Protein AF-A0A8X6RG76-F1 (afdb_monomer)

Radius of gyration: 29.4 Å; Cα contacts (8 Å, |Δi|>4): 97; chains: 1; bounding box: 70×44×87 Å

Organism: Trichonephila clavipes (NCBI:txid2585209)

InterPro domains:
  IPR038269 SCAN domain superfamily [G3DSA:1.10.4020.10] (113-184)

pLDDT: mean 80.1, std 15.93, range [34.5, 96.44]

Structure (mmCIF, N/CA/C/O backbone):
data_AF-A0A8X6RG76-F1
#
_entry.id   AF-A0A8X6RG76-F1
#
loop_
_atom_site.group_PDB
_atom_site.id
_atom_site.type_symbol
_atom_site.label_atom_id
_atom_site.label_alt_id
_atom_site.label_comp_id
_atom_site.label_asym_id
_atom_site.label_entity_id
_atom_site.label_seq_id
_atom_site.pdbx_PDB_ins_code
_atom_site.Cartn_x
_atom_site.Cartn_y
_atom_site.Cartn_z
_atom_site.occupancy
_atom_site.B_iso_or_equiv
_atom_site.auth_seq_id
_atom_site.auth_comp_id
_atom_site.auth_asym_id
_atom_site.auth_atom_id
_atom_site.pdbx_PDB_model_num
ATOM 1 N N . MET A 1 1 ? 45.671 -23.097 -65.037 1.00 58.59 1 MET A N 1
ATOM 2 C CA . MET A 1 1 ? 45.963 -21.946 -64.155 1.00 58.59 1 MET A CA 1
ATOM 3 C C . MET A 1 1 ? 44.661 -21.261 -63.732 1.00 58.59 1 MET A C 1
ATOM 5 O O . MET A 1 1 ? 44.400 -21.214 -62.540 1.00 58.59 1 MET A O 1
ATOM 9 N N . GLU A 1 2 ? 43.772 -20.910 -64.671 1.00 67.00 2 GLU A N 1
ATOM 10 C CA . GLU A 1 2 ? 42.450 -20.296 -64.397 1.00 67.00 2 GLU A CA 1
ATOM 11 C C . GLU A 1 2 ? 41.527 -21.084 -63.447 1.00 67.00 2 GLU A C 1
ATOM 13 O O . GLU A 1 2 ? 40.847 -20.494 -62.613 1.00 67.00 2 GLU A O 1
ATOM 18 N N . LEU A 1 3 ? 41.511 -22.421 -63.515 1.00 66.69 3 LEU A N 1
ATOM 19 C CA . LEU A 1 3 ? 40.642 -23.237 -62.651 1.00 66.69 3 LEU A CA 1
ATOM 20 C C . LEU A 1 3 ? 41.032 -23.153 -61.162 1.00 66.69 3 LEU A C 1
ATOM 22 O O . LEU A 1 3 ? 40.172 -23.214 -60.285 1.00 66.69 3 LEU A O 1
ATOM 26 N N . ALA A 1 4 ? 42.328 -22.994 -60.880 1.00 73.31 4 ALA A N 1
ATOM 27 C CA . ALA A 1 4 ? 42.831 -22.840 -59.518 1.00 73.31 4 ALA A CA 1
ATOM 28 C C . ALA A 1 4 ? 42.517 -21.443 -58.964 1.00 73.31 4 ALA A C 1
ATOM 30 O O . ALA A 1 4 ? 42.186 -21.305 -57.790 1.00 73.31 4 ALA A O 1
ATOM 31 N N . GLU A 1 5 ? 42.561 -20.416 -59.814 1.00 76.25 5 GLU A N 1
ATOM 32 C CA . GLU A 1 5 ? 42.166 -19.058 -59.437 1.00 76.25 5 GLU A CA 1
ATOM 33 C C . GLU A 1 5 ? 40.663 -18.939 -59.198 1.00 76.25 5 GLU A C 1
ATOM 35 O O . GLU A 1 5 ? 40.252 -18.230 -58.283 1.00 76.25 5 GLU A O 1
ATOM 40 N N . ARG A 1 6 ? 39.848 -19.667 -59.971 1.00 75.00 6 ARG A N 1
ATOM 41 C CA . ARG A 1 6 ? 38.398 -19.729 -59.773 1.00 75.00 6 ARG A CA 1
ATOM 42 C C . ARG A 1 6 ? 38.042 -20.382 -58.439 1.00 75.00 6 ARG A C 1
ATOM 44 O O . ARG A 1 6 ? 37.323 -19.774 -57.660 1.00 75.00 6 ARG A O 1
ATOM 51 N N . LYS A 1 7 ? 38.656 -21.529 -58.115 1.00 79.44 7 LYS A N 1
ATOM 52 C CA . LYS A 1 7 ? 38.482 -22.185 -56.806 1.00 79.44 7 LYS A CA 1
ATOM 53 C C . LYS A 1 7 ? 38.870 -21.291 -55.628 1.00 79.44 7 LYS A C 1
ATOM 55 O O . LYS A 1 7 ? 38.118 -21.217 -54.667 1.00 79.44 7 LYS A O 1
ATOM 60 N N . ARG A 1 8 ? 39.993 -20.568 -55.720 1.00 80.44 8 ARG A N 1
ATOM 61 C CA . ARG A 1 8 ? 40.405 -19.620 -54.667 1.00 80.44 8 ARG A CA 1
ATOM 62 C C . ARG A 1 8 ? 39.421 -18.463 -54.499 1.00 80.44 8 ARG A C 1
ATOM 64 O O . ARG A 1 8 ? 39.251 -17.964 -53.392 1.00 80.44 8 ARG A O 1
ATOM 71 N N . ARG A 1 9 ? 38.799 -18.017 -55.594 1.00 76.88 9 ARG A N 1
ATOM 72 C CA . ARG A 1 9 ? 37.792 -16.950 -55.574 1.00 76.88 9 ARG A CA 1
ATOM 73 C C . ARG A 1 9 ? 36.504 -17.432 -54.908 1.00 76.88 9 ARG A C 1
ATOM 75 O O . ARG A 1 9 ? 35.996 -16.741 -54.034 1.00 76.88 9 ARG A O 1
ATOM 82 N N . ASP A 1 10 ? 36.062 -18.639 -55.250 1.00 82.94 10 ASP A N 1
ATOM 83 C CA . ASP A 1 10 ? 34.872 -19.267 -54.668 1.00 82.94 10 ASP A CA 1
ATOM 84 C C . ASP A 1 10 ? 35.067 -19.579 -53.167 1.00 82.94 10 ASP A C 1
ATOM 86 O O . ASP A 1 10 ? 34.164 -19.354 -52.364 1.00 82.94 10 ASP A O 1
ATOM 90 N N . GLU A 1 11 ? 36.261 -20.027 -52.758 1.00 81.88 11 GLU A N 1
ATOM 91 C CA . GLU A 1 11 ? 36.617 -20.248 -51.345 1.00 81.88 11 GLU A CA 1
ATOM 92 C C . GLU A 1 11 ? 36.627 -18.945 -50.534 1.00 81.88 11 GLU A C 1
ATOM 94 O O . GLU A 1 11 ? 36.115 -18.902 -49.414 1.00 81.88 11 GLU A O 1
ATOM 99 N N . MET A 1 12 ? 37.162 -17.867 -51.109 1.00 80.06 12 MET A N 1
ATOM 100 C CA . MET A 1 12 ? 37.199 -16.551 -50.470 1.00 80.06 12 MET A CA 1
ATOM 101 C C . MET A 1 12 ? 35.797 -15.946 -50.319 1.00 80.06 12 MET A C 1
ATOM 103 O O . MET A 1 12 ? 35.487 -15.385 -49.266 1.00 80.06 12 MET A O 1
ATOM 107 N N . ASP A 1 13 ? 34.929 -16.107 -51.322 1.00 80.56 13 ASP A N 1
ATOM 108 C CA . ASP A 1 13 ? 33.525 -15.682 -51.246 1.00 80.56 13 ASP A CA 1
ATOM 109 C C . ASP A 1 13 ? 32.738 -16.495 -50.209 1.00 80.56 13 ASP A C 1
ATOM 111 O O . ASP A 1 13 ? 31.936 -15.933 -49.456 1.00 80.56 13 ASP A O 1
ATOM 115 N N . PHE A 1 14 ? 33.003 -17.801 -50.106 1.00 80.38 14 PHE A N 1
ATOM 116 C CA . PHE A 1 14 ? 32.390 -18.658 -49.094 1.00 80.38 14 PHE A CA 1
ATOM 117 C C . PHE A 1 14 ? 32.813 -18.260 -47.672 1.00 80.38 14 PHE A C 1
ATOM 119 O O . PHE A 1 14 ? 31.963 -18.139 -46.787 1.00 80.38 14 PHE A O 1
ATOM 126 N N . GLU A 1 15 ? 34.099 -17.973 -47.441 1.00 82.88 15 GLU A N 1
ATOM 127 C CA . GLU A 1 15 ? 34.570 -17.446 -46.152 1.00 82.88 15 GLU A CA 1
ATOM 128 C C . GLU A 1 15 ? 33.948 -16.086 -45.808 1.00 82.88 15 GLU A C 1
ATOM 130 O O . GLU A 1 15 ? 33.569 -15.853 -44.657 1.00 82.88 15 GLU A O 1
ATOM 135 N N . LEU A 1 16 ? 33.822 -15.186 -46.788 1.00 75.19 16 LEU A N 1
ATOM 136 C CA . LEU A 1 16 ? 33.191 -13.876 -46.613 1.00 75.19 16 LEU A CA 1
ATOM 137 C C . LEU A 1 16 ? 31.717 -14.005 -46.220 1.00 75.19 16 LEU A C 1
ATOM 139 O O . LEU A 1 16 ? 31.258 -13.300 -45.317 1.00 75.19 16 LEU A O 1
ATOM 143 N N . GLN A 1 17 ? 30.977 -14.917 -46.854 1.00 75.69 17 GLN A N 1
ATOM 144 C CA . GLN A 1 17 ? 29.587 -15.195 -46.493 1.00 75.69 17 GLN A CA 1
ATOM 145 C C . GLN A 1 17 ? 29.474 -15.828 -45.107 1.00 75.69 17 GLN A C 1
ATOM 147 O O . GLN A 1 17 ? 28.649 -15.374 -44.315 1.00 75.69 17 GLN A O 1
ATOM 152 N N . LYS A 1 18 ? 30.339 -16.793 -44.775 1.00 78.00 18 LYS A N 1
ATOM 153 C CA . LYS A 1 18 ? 30.383 -17.415 -43.447 1.00 78.00 18 LYS A CA 1
ATOM 154 C C . LYS A 1 18 ? 30.633 -16.378 -42.349 1.00 78.00 18 LYS A C 1
ATOM 156 O O . LYS A 1 18 ? 29.840 -16.289 -41.418 1.00 78.00 18 LYS A O 1
ATOM 161 N N . LYS A 1 19 ? 31.640 -15.509 -42.510 1.00 76.75 19 LYS A N 1
ATOM 162 C CA . LYS A 1 19 ? 31.908 -14.407 -41.565 1.00 76.75 19 LYS A CA 1
ATOM 163 C C . LYS A 1 19 ? 30.731 -13.440 -41.448 1.00 76.75 19 LYS A C 1
ATOM 165 O O . LYS A 1 19 ? 30.453 -12.944 -40.363 1.00 76.75 19 LYS A O 1
ATOM 170 N N . ARG A 1 20 ? 30.023 -13.156 -42.548 1.00 75.38 20 ARG A N 1
ATOM 171 C CA . ARG A 1 20 ? 28.862 -12.250 -42.546 1.00 75.38 20 ARG A CA 1
ATOM 172 C C . ARG A 1 20 ? 27.643 -12.854 -41.851 1.00 75.38 20 ARG A C 1
ATOM 174 O O . ARG A 1 20 ? 26.874 -12.100 -41.262 1.00 75.38 20 ARG A O 1
ATOM 181 N N . ILE A 1 21 ? 27.470 -14.174 -41.929 1.00 69.56 21 ILE A N 1
ATOM 182 C CA . ILE A 1 21 ? 26.443 -14.914 -41.190 1.00 69.56 21 ILE A CA 1
ATOM 183 C C . ILE A 1 21 ? 26.820 -14.974 -39.707 1.00 69.56 21 ILE A C 1
ATOM 185 O O . ILE A 1 21 ? 26.002 -14.573 -38.896 1.00 69.56 21 ILE A O 1
ATOM 189 N N . GLU A 1 22 ? 28.066 -15.295 -39.349 1.00 71.94 22 GLU A N 1
ATOM 190 C CA . GLU A 1 22 ? 28.547 -15.270 -37.954 1.00 71.94 22 GLU A CA 1
ATOM 191 C C . GLU A 1 22 ? 28.411 -13.872 -37.308 1.00 71.94 22 GLU A C 1
ATOM 193 O O . GLU A 1 22 ? 27.991 -13.751 -36.159 1.00 71.94 22 GLU A O 1
ATOM 198 N N . LEU A 1 23 ? 28.687 -12.795 -38.057 1.00 61.66 23 LEU A N 1
ATOM 199 C CA . LEU A 1 23 ? 28.465 -11.404 -37.622 1.00 61.66 23 LEU A CA 1
ATOM 200 C C . LEU A 1 23 ? 26.979 -11.041 -37.460 1.00 61.66 23 LEU A C 1
ATOM 202 O O . LEU A 1 23 ? 26.662 -10.131 -36.696 1.00 61.66 23 LEU A O 1
ATOM 206 N N . LYS A 1 24 ? 26.075 -11.706 -38.190 1.00 62.38 24 LYS A N 1
ATOM 207 C CA . LYS A 1 24 ? 24.622 -11.510 -38.070 1.00 62.38 24 LYS A CA 1
ATOM 208 C C . LYS A 1 24 ? 24.023 -12.365 -36.951 1.00 62.38 24 LYS A C 1
ATOM 210 O O . LYS A 1 24 ? 23.236 -11.845 -36.171 1.00 62.38 24 LYS A O 1
ATOM 215 N N . GLU A 1 25 ? 24.439 -13.622 -36.824 1.00 55.25 25 GLU A N 1
ATOM 216 C CA . GLU A 1 25 ? 24.022 -14.546 -35.760 1.00 55.25 25 GLU A CA 1
ATOM 217 C C . GLU A 1 25 ? 24.579 -14.132 -34.390 1.00 55.25 25 GLU A C 1
ATOM 219 O O . GLU A 1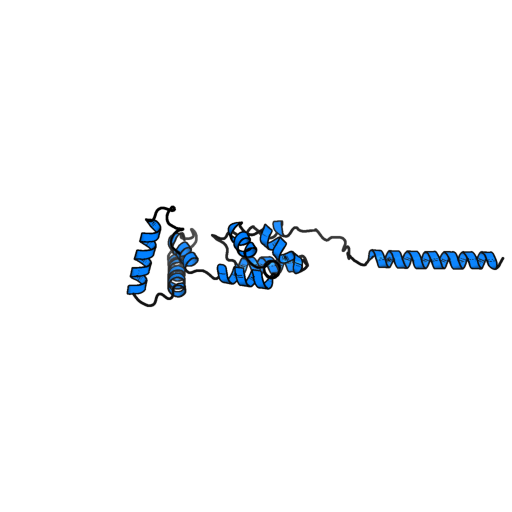 25 ? 23.924 -14.327 -33.370 1.00 55.25 25 GLU A O 1
ATOM 224 N N . GLY A 1 26 ? 25.731 -13.455 -34.349 1.00 49.34 26 GLY A N 1
ATOM 225 C CA . GLY A 1 26 ? 26.254 -12.819 -33.139 1.00 49.34 26 GLY A CA 1
ATOM 226 C C . GLY A 1 26 ? 25.497 -11.563 -32.688 1.00 49.34 26 GLY A C 1
ATOM 227 O O . GLY A 1 26 ? 25.880 -10.977 -31.678 1.00 49.34 26 GLY A O 1
ATOM 228 N N . ASN A 1 27 ? 24.459 -11.124 -33.415 1.00 47.72 27 ASN A N 1
ATOM 229 C CA . ASN A 1 27 ? 23.792 -9.842 -33.175 1.00 47.72 27 ASN A CA 1
ATOM 230 C C . ASN A 1 27 ? 22.257 -9.925 -33.087 1.00 47.72 27 ASN A C 1
ATOM 232 O O . ASN A 1 27 ? 21.593 -8.891 -33.145 1.00 47.72 27 ASN A O 1
ATOM 236 N N . GLU A 1 28 ? 21.684 -11.122 -32.911 1.00 47.41 28 GLU A N 1
ATOM 237 C CA . GLU A 1 28 ? 20.245 -11.251 -32.641 1.00 47.41 28 GLU A CA 1
ATOM 238 C C . GLU A 1 28 ? 19.864 -11.181 -31.161 1.00 47.41 28 GLU A C 1
ATOM 240 O O . GLU A 1 28 ? 18.692 -10.968 -30.895 1.00 47.41 28 GLU A O 1
ATOM 245 N N . ASN A 1 29 ? 20.792 -11.231 -30.197 1.00 47.97 29 ASN A N 1
ATOM 246 C CA . ASN A 1 29 ? 20.536 -10.802 -28.814 1.00 47.97 29 ASN A CA 1
ATOM 247 C C . ASN A 1 29 ? 21.857 -10.543 -28.068 1.00 47.97 29 ASN A C 1
ATOM 249 O O . ASN A 1 29 ? 22.589 -11.480 -27.783 1.00 47.97 29 ASN A O 1
ATOM 253 N N . GLU A 1 30 ? 22.091 -9.276 -27.715 1.00 41.59 30 GLU A N 1
ATOM 254 C CA . GLU A 1 30 ? 23.090 -8.717 -26.780 1.00 41.59 30 GLU A CA 1
ATOM 255 C C . GLU A 1 30 ? 24.042 -7.720 -27.451 1.00 41.59 30 GLU A C 1
ATOM 257 O O . GLU A 1 30 ? 25.188 -8.012 -27.788 1.00 41.59 30 GLU A O 1
ATOM 262 N N . VAL A 1 31 ? 23.599 -6.459 -27.496 1.00 40.16 31 VAL A N 1
ATOM 263 C CA . VAL A 1 31 ? 24.521 -5.323 -27.429 1.00 40.16 31 VAL A CA 1
ATOM 264 C C . VAL A 1 31 ? 25.271 -5.438 -26.096 1.00 40.16 31 VAL A C 1
ATOM 266 O O . VAL A 1 31 ? 24.823 -4.927 -25.070 1.00 40.16 31 VAL A O 1
ATOM 269 N N . LYS A 1 32 ? 26.408 -6.141 -26.074 1.00 41.16 32 LYS A N 1
ATOM 270 C CA . LYS A 1 32 ? 27.339 -6.103 -24.942 1.00 41.16 32 LYS A CA 1
ATOM 271 C C . LYS A 1 32 ? 28.026 -4.748 -24.947 1.00 41.16 32 LYS A C 1
ATOM 273 O O . LYS A 1 32 ? 29.118 -4.592 -25.483 1.00 41.16 32 LYS A O 1
ATOM 278 N N . VAL A 1 33 ? 27.368 -3.765 -24.338 1.00 40.31 33 VAL A N 1
ATOM 279 C CA . VAL A 1 33 ? 28.031 -2.540 -23.891 1.00 40.31 33 VAL A CA 1
ATOM 280 C C . VAL A 1 33 ? 29.074 -2.963 -22.848 1.00 40.31 33 VAL A C 1
ATOM 282 O O . VAL A 1 33 ? 28.691 -3.497 -21.799 1.00 40.31 33 VAL A O 1
ATOM 285 N N . PRO A 1 34 ? 30.383 -2.778 -23.097 1.00 36.00 34 PRO A N 1
ATOM 286 C CA . PRO A 1 34 ? 31.407 -3.083 -22.107 1.00 36.00 34 PRO A CA 1
ATOM 287 C C . PRO A 1 34 ? 31.205 -2.142 -20.915 1.00 36.00 34 PRO A C 1
ATOM 289 O O . PRO A 1 34 ? 31.359 -0.932 -21.051 1.00 36.00 34 PRO A O 1
ATOM 292 N N . GLY A 1 35 ? 30.799 -2.690 -19.765 1.00 44.28 35 GLY A N 1
ATOM 293 C CA . GLY A 1 35 ? 30.569 -1.916 -18.538 1.00 44.28 35 GLY A CA 1
ATOM 294 C C . GLY A 1 35 ? 29.149 -1.943 -17.966 1.00 44.28 35 GLY A C 1
ATOM 295 O O . GLY A 1 35 ? 28.886 -1.211 -17.014 1.00 44.28 35 GLY A O 1
ATOM 296 N N . GLN A 1 36 ? 28.228 -2.780 -18.462 1.00 45.03 36 GLN A N 1
ATOM 297 C CA . GLN A 1 36 ? 26.981 -3.029 -17.729 1.00 45.03 36 GLN A CA 1
ATOM 298 C C . GLN A 1 36 ? 27.266 -3.860 -16.477 1.00 45.03 36 GLN A C 1
ATOM 300 O O . GLN A 1 36 ? 27.295 -5.091 -16.495 1.00 45.03 36 GLN A O 1
ATOM 305 N N . ILE A 1 37 ? 27.456 -3.169 -15.357 1.00 46.94 37 ILE A N 1
ATOM 306 C CA . ILE A 1 37 ? 27.240 -3.754 -14.040 1.00 46.94 37 ILE A CA 1
ATOM 307 C C . ILE A 1 37 ? 25.803 -4.297 -14.073 1.00 46.94 37 ILE A C 1
ATOM 309 O O . ILE A 1 37 ? 24.857 -3.518 -14.176 1.00 46.94 37 ILE A O 1
ATOM 313 N N . LYS A 1 38 ? 25.621 -5.626 -14.047 1.00 56.88 38 LYS A N 1
ATOM 314 C CA . LYS A 1 38 ? 24.304 -6.250 -13.835 1.00 56.88 38 LYS A CA 1
ATOM 315 C C . LYS A 1 38 ? 23.899 -5.963 -12.393 1.00 56.88 38 LYS A C 1
ATOM 317 O O . LYS A 1 38 ? 24.119 -6.778 -11.498 1.00 56.88 38 LYS A O 1
ATOM 322 N N . ILE A 1 39 ? 23.421 -4.748 -12.149 1.00 62.94 39 ILE A N 1
ATOM 323 C CA . ILE A 1 39 ? 22.930 -4.355 -10.839 1.00 62.94 39 ILE A CA 1
ATOM 324 C C . ILE A 1 39 ? 21.607 -5.080 -10.637 1.00 62.94 39 ILE A C 1
ATOM 326 O O . ILE A 1 39 ? 20.659 -4.904 -11.397 1.00 62.94 39 ILE A O 1
ATOM 330 N N . ASP A 1 40 ? 21.579 -5.931 -9.622 1.00 72.31 40 ASP A N 1
ATOM 331 C CA . ASP A 1 40 ? 20.382 -6.656 -9.234 1.00 72.31 40 ASP A CA 1
ATOM 332 C C . ASP A 1 40 ? 19.358 -5.679 -8.635 1.00 72.31 40 ASP A C 1
ATOM 334 O O . ASP A 1 40 ? 19.660 -4.959 -7.678 1.00 72.31 40 ASP A O 1
ATOM 338 N N . LEU A 1 41 ? 18.141 -5.665 -9.186 1.00 75.81 41 LEU A N 1
ATOM 339 C CA . LEU A 1 41 ? 17.039 -4.827 -8.714 1.00 75.81 41 LEU A CA 1
ATOM 340 C C . LEU A 1 41 ? 16.756 -5.061 -7.220 1.00 75.81 41 LEU A C 1
ATOM 342 O O . LEU A 1 41 ? 16.437 -4.115 -6.499 1.00 75.81 41 LEU A O 1
ATOM 346 N N . HIS A 1 42 ? 16.960 -6.291 -6.732 1.00 74.38 42 HIS A N 1
ATOM 347 C CA . HIS A 1 42 ? 16.770 -6.669 -5.327 1.00 74.38 42 HIS A CA 1
ATOM 348 C C . HIS A 1 42 ? 17.776 -6.018 -4.371 1.00 74.38 42 HIS A C 1
ATOM 350 O O . HIS A 1 42 ? 17.543 -5.986 -3.166 1.00 74.38 42 HIS A O 1
ATOM 356 N N . LYS A 1 43 ? 18.889 -5.487 -4.893 1.00 79.75 43 LYS A N 1
ATOM 357 C CA . LYS A 1 43 ? 19.869 -4.711 -4.119 1.00 79.75 43 LYS A CA 1
ATOM 358 C C . LYS A 1 43 ? 19.573 -3.213 -4.129 1.00 79.75 43 LYS A C 1
ATOM 360 O O . LYS A 1 43 ? 20.058 -2.502 -3.256 1.00 79.75 43 LYS A O 1
ATOM 365 N N . LEU A 1 44 ? 18.819 -2.737 -5.120 1.00 79.88 44 LEU A N 1
ATOM 366 C CA . LEU A 1 44 ? 18.502 -1.318 -5.302 1.00 79.88 44 LEU A CA 1
ATOM 367 C C . LEU A 1 44 ? 17.211 -0.898 -4.609 1.00 79.88 44 LEU A C 1
ATOM 369 O O . LEU A 1 44 ? 17.055 0.274 -4.273 1.00 79.88 44 LEU A O 1
ATOM 373 N N . ILE A 1 45 ? 16.282 -1.835 -4.428 1.00 85.00 45 ILE A N 1
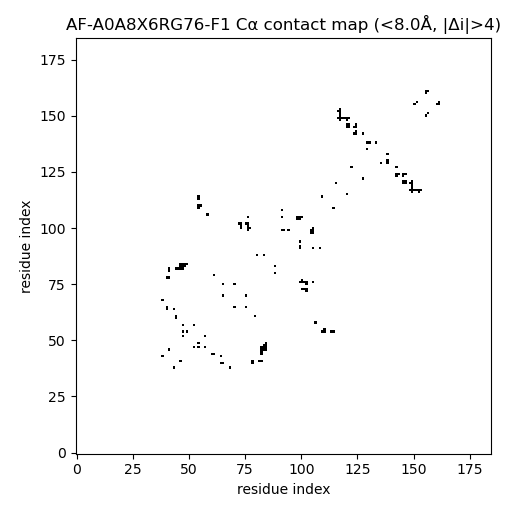ATOM 374 C CA . ILE A 1 45 ? 14.985 -1.570 -3.816 1.00 85.00 45 ILE A CA 1
ATOM 375 C C . ILE A 1 45 ? 14.871 -2.409 -2.542 1.00 85.00 45 ILE A C 1
ATOM 377 O O . ILE A 1 45 ? 14.979 -3.636 -2.621 1.00 85.00 45 ILE A O 1
ATOM 381 N N . PRO A 1 46 ? 14.646 -1.782 -1.372 1.00 85.81 46 PRO A N 1
ATOM 382 C CA . PRO A 1 46 ? 14.365 -2.523 -0.152 1.00 85.81 46 PRO A CA 1
ATOM 383 C C . PRO A 1 46 ? 13.060 -3.312 -0.296 1.00 85.81 46 PRO A C 1
ATOM 385 O O . PRO A 1 46 ? 12.175 -2.950 -1.069 1.00 85.81 46 PRO A O 1
ATOM 388 N N . LYS A 1 47 ? 12.922 -4.402 0.459 1.00 90.38 47 LYS A N 1
ATOM 389 C CA . LYS A 1 47 ? 11.651 -5.133 0.511 1.00 90.38 47 LYS A CA 1
ATOM 390 C C . LYS A 1 47 ? 10.552 -4.212 1.031 1.00 90.38 47 LYS A C 1
ATOM 392 O O . LYS A 1 47 ? 10.789 -3.466 1.974 1.00 90.38 47 LYS A O 1
ATOM 397 N N . PHE A 1 48 ? 9.371 -4.309 0.435 1.00 88.56 48 PHE A N 1
ATOM 398 C CA . PHE A 1 48 ? 8.211 -3.538 0.861 1.00 88.56 48 PHE A CA 1
ATOM 399 C C . PHE A 1 48 ? 7.735 -4.002 2.241 1.00 88.56 48 PHE A C 1
ATOM 401 O O . PHE A 1 48 ? 7.505 -5.196 2.442 1.00 88.56 48 PHE A O 1
ATOM 408 N N . ASP A 1 49 ? 7.531 -3.071 3.167 1.00 84.12 49 ASP A N 1
ATOM 409 C CA . ASP A 1 49 ? 6.864 -3.312 4.443 1.00 84.12 49 ASP A CA 1
ATOM 410 C C . ASP A 1 49 ? 5.421 -2.791 4.391 1.00 84.12 49 ASP A C 1
ATOM 412 O O . ASP A 1 49 ? 5.149 -1.590 4.401 1.00 84.12 49 ASP A O 1
ATOM 416 N N . SER A 1 50 ? 4.459 -3.715 4.425 1.00 78.38 50 SER A N 1
ATOM 417 C CA . SER A 1 50 ? 3.027 -3.401 4.402 1.00 78.38 50 SER A CA 1
ATOM 418 C C . SER A 1 50 ? 2.558 -2.544 5.596 1.00 78.38 50 SER A C 1
ATOM 420 O O . SER A 1 50 ? 1.479 -1.935 5.546 1.00 78.38 50 SER A O 1
ATOM 422 N N . LYS A 1 51 ? 3.351 -2.440 6.674 1.00 70.31 51 LYS A N 1
ATOM 423 C CA . LYS A 1 51 ? 3.047 -1.686 7.902 1.00 70.31 51 LYS A CA 1
ATOM 424 C C . LYS A 1 51 ? 3.586 -0.262 7.911 1.00 70.31 51 LYS A C 1
ATOM 426 O O . LYS A 1 51 ? 2.885 0.584 8.468 1.00 70.31 51 LYS A O 1
ATOM 431 N N . SER A 1 52 ? 4.718 0.025 7.281 1.00 68.94 52 SER A N 1
ATOM 432 C CA . SER A 1 52 ? 5.316 1.369 7.254 1.00 68.94 52 SER A CA 1
ATOM 433 C C . SER A 1 52 ? 5.266 2.035 5.887 1.00 68.94 52 SER A C 1
ATOM 435 O O . SER A 1 52 ? 5.135 3.254 5.827 1.00 68.94 52 SER A O 1
ATOM 437 N N . ASP A 1 53 ? 5.324 1.264 4.804 1.00 78.75 53 ASP A N 1
ATOM 438 C CA . ASP A 1 53 ? 5.631 1.820 3.491 1.00 78.75 53 ASP A CA 1
ATOM 439 C C . ASP A 1 53 ? 4.374 2.267 2.737 1.00 78.75 53 ASP A C 1
ATOM 441 O O . ASP A 1 53 ? 3.298 1.662 2.827 1.00 78.75 53 ASP A O 1
ATOM 445 N N . ASP A 1 54 ? 4.528 3.334 1.952 1.00 79.31 54 ASP A N 1
ATOM 446 C CA . ASP A 1 54 ? 3.527 3.797 0.994 1.00 79.31 54 ASP A CA 1
ATOM 447 C C . ASP A 1 54 ? 3.667 3.004 -0.313 1.00 79.31 54 ASP A C 1
ATOM 449 O O . ASP A 1 54 ? 4.681 3.096 -1.012 1.00 79.31 54 ASP A O 1
ATOM 453 N N . ILE A 1 55 ? 2.630 2.236 -0.666 1.00 85.88 55 ILE A N 1
ATOM 454 C CA . ILE A 1 55 ? 2.618 1.411 -1.882 1.00 85.88 55 ILE A CA 1
ATOM 455 C C . ILE A 1 55 ? 2.832 2.239 -3.155 1.00 85.88 55 ILE A C 1
ATOM 457 O O . ILE A 1 55 ? 3.421 1.761 -4.120 1.00 85.88 55 ILE A O 1
ATOM 461 N N . SER A 1 56 ? 2.335 3.475 -3.186 1.00 83.12 56 SER A N 1
ATOM 462 C CA . SER A 1 56 ? 2.321 4.321 -4.372 1.00 83.12 56 SER A CA 1
ATOM 463 C C . SER A 1 56 ? 3.733 4.812 -4.624 1.00 83.12 56 SER A C 1
ATOM 465 O O . SER A 1 56 ? 4.240 4.701 -5.741 1.00 83.12 56 SER A O 1
ATOM 467 N N . LEU A 1 57 ? 4.403 5.276 -3.566 1.00 83.88 57 LEU A N 1
ATOM 468 C CA . LEU A 1 57 ? 5.802 5.685 -3.628 1.00 83.88 57 LEU A CA 1
ATOM 469 C C . LEU A 1 57 ? 6.729 4.497 -3.918 1.00 83.88 57 LEU A C 1
ATOM 471 O O . LEU A 1 57 ? 7.670 4.624 -4.709 1.00 83.88 57 LEU A O 1
ATOM 475 N N . PHE A 1 58 ? 6.439 3.337 -3.328 1.00 89.44 58 PHE A N 1
ATOM 476 C CA . PHE A 1 58 ? 7.168 2.101 -3.583 1.00 89.44 58 PHE A CA 1
ATOM 477 C C . PHE A 1 58 ? 7.084 1.686 -5.058 1.00 89.44 58 PHE A C 1
ATOM 479 O O . PHE A 1 58 ? 8.116 1.492 -5.700 1.00 89.44 58 PHE A O 1
ATOM 486 N N . LEU A 1 59 ? 5.876 1.629 -5.631 1.00 90.69 59 LEU A N 1
ATOM 487 C CA . LEU A 1 59 ? 5.666 1.275 -7.038 1.00 90.69 59 LEU A CA 1
ATOM 488 C C . LEU A 1 59 ? 6.318 2.290 -7.986 1.00 90.69 59 LEU A C 1
ATOM 490 O O . LEU A 1 59 ? 6.948 1.891 -8.960 1.00 90.69 59 LEU A O 1
ATOM 494 N N . ILE A 1 60 ? 6.260 3.594 -7.686 1.00 89.06 60 ILE A N 1
ATOM 495 C CA . ILE A 1 60 ? 6.974 4.619 -8.471 1.00 89.06 60 ILE A CA 1
ATOM 496 C C . ILE A 1 60 ? 8.487 4.366 -8.456 1.00 89.06 60 ILE A C 1
ATOM 498 O O . ILE A 1 60 ? 9.145 4.461 -9.495 1.00 89.06 60 ILE A O 1
ATOM 502 N N . SER A 1 61 ? 9.046 4.047 -7.288 1.00 88.56 61 SER A N 1
ATOM 503 C CA . SER A 1 61 ? 10.475 3.755 -7.140 1.00 88.56 61 SER A CA 1
ATOM 504 C C . SER A 1 61 ? 10.862 2.497 -7.915 1.00 88.56 61 SER A C 1
ATOM 506 O O . SER A 1 61 ? 11.841 2.517 -8.662 1.00 88.56 61 SER A O 1
ATOM 508 N N . PHE A 1 62 ? 10.047 1.446 -7.827 1.00 93.81 62 PHE A N 1
ATOM 509 C CA . PHE A 1 62 ? 10.204 0.227 -8.611 1.00 93.81 62 PHE A CA 1
ATOM 510 C C . PHE A 1 62 ? 10.212 0.493 -10.115 1.00 93.81 62 PHE A C 1
ATOM 512 O O . PHE A 1 62 ? 11.155 0.102 -10.801 1.00 93.81 62 PHE A O 1
ATOM 519 N N . GLU A 1 63 ? 9.227 1.230 -10.628 1.00 93.69 63 GLU A N 1
ATOM 520 C CA . GLU A 1 63 ? 9.135 1.563 -12.053 1.00 93.69 63 GLU A CA 1
ATOM 521 C C . GLU A 1 63 ? 10.344 2.349 -12.545 1.00 93.69 63 GLU A C 1
ATOM 523 O O . GLU A 1 63 ? 10.823 2.118 -13.655 1.00 93.69 63 GLU A O 1
ATOM 528 N N . ARG A 1 64 ? 10.844 3.290 -11.738 1.00 91.06 64 ARG A N 1
ATOM 529 C CA . ARG A 1 64 ? 12.037 4.070 -12.081 1.00 91.06 64 ARG A CA 1
ATOM 530 C C . ARG A 1 64 ? 13.262 3.173 -12.199 1.00 91.06 64 ARG A C 1
ATOM 532 O O . ARG A 1 64 ? 13.960 3.264 -13.202 1.00 91.06 64 ARG A O 1
ATOM 539 N N . GLN A 1 65 ? 13.495 2.289 -11.232 1.00 90.06 65 GLN A N 1
ATOM 540 C CA . GLN A 1 65 ? 14.650 1.388 -11.266 1.00 90.06 65 GLN A CA 1
ATOM 541 C C . GLN A 1 65 ? 14.540 0.352 -12.388 1.00 90.06 65 GLN A C 1
ATOM 543 O O . GLN A 1 65 ? 15.505 0.136 -13.117 1.00 90.06 65 GLN A O 1
ATOM 548 N N . ALA A 1 66 ? 13.357 -0.227 -12.603 1.00 90.06 66 ALA A N 1
ATOM 549 C CA . ALA A 1 66 ? 13.124 -1.156 -13.704 1.0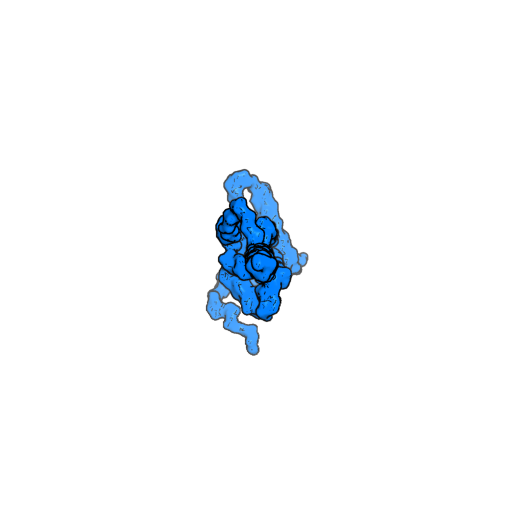0 90.06 66 ALA A CA 1
ATOM 550 C C . ALA A 1 66 ? 13.384 -0.502 -15.072 1.00 90.06 66 ALA A C 1
ATOM 552 O O . ALA A 1 66 ? 13.972 -1.130 -15.951 1.00 90.06 66 ALA A O 1
ATOM 553 N N . LYS A 1 67 ? 13.011 0.776 -15.236 1.00 90.19 67 LYS A N 1
ATOM 554 C CA . LYS A 1 67 ? 13.325 1.571 -16.435 1.00 90.19 67 LYS A CA 1
ATOM 555 C C . LYS A 1 67 ? 14.816 1.881 -16.562 1.00 90.19 67 LYS A C 1
ATOM 557 O O . LYS A 1 67 ? 15.352 1.727 -17.650 1.00 90.19 67 LYS A O 1
ATOM 562 N N . ILE A 1 68 ? 15.492 2.275 -15.478 1.00 87.88 68 ILE A N 1
ATOM 563 C CA . ILE A 1 68 ? 16.947 2.533 -15.473 1.00 87.88 68 ILE A CA 1
ATOM 564 C C . ILE A 1 68 ? 17.724 1.281 -15.903 1.00 87.88 68 ILE A C 1
ATOM 566 O O . ILE A 1 68 ? 18.677 1.375 -16.671 1.00 87.88 68 ILE A O 1
ATOM 570 N N . LEU A 1 69 ? 17.283 0.107 -15.448 1.00 87.56 69 LEU A N 1
ATOM 571 C CA . LEU A 1 69 ? 17.868 -1.185 -15.804 1.00 87.56 69 LEU A CA 1
ATOM 572 C C . LEU A 1 69 ? 17.366 -1.747 -17.146 1.00 87.56 69 LEU A C 1
ATOM 574 O O . LEU A 1 69 ? 17.782 -2.837 -17.530 1.00 87.56 69 LEU A O 1
ATOM 578 N N . ASN A 1 70 ? 16.492 -1.031 -17.863 1.00 87.94 70 ASN A N 1
ATOM 579 C CA . ASN A 1 70 ? 15.872 -1.466 -19.121 1.00 87.94 70 ASN A CA 1
ATOM 580 C C . ASN A 1 70 ? 15.231 -2.867 -19.045 1.00 87.94 70 ASN A C 1
ATOM 582 O O . ASN A 1 70 ? 15.319 -3.657 -19.985 1.00 87.94 70 ASN A O 1
ATOM 586 N N . LEU A 1 71 ? 14.581 -3.191 -17.922 1.00 88.50 71 LEU A N 1
ATOM 587 C CA . LEU A 1 71 ? 13.940 -4.492 -17.744 1.00 88.50 71 LEU A CA 1
ATOM 588 C C . LEU A 1 71 ? 12.738 -4.642 -18.691 1.00 88.50 71 LEU A C 1
ATOM 590 O O . LEU A 1 71 ? 11.863 -3.765 -18.699 1.00 88.50 71 LEU A O 1
ATOM 594 N N . PRO A 1 72 ? 12.617 -5.767 -19.422 1.00 89.12 72 PRO A N 1
ATOM 595 C CA . PRO A 1 72 ? 11.422 -6.075 -20.197 1.00 89.12 72 PRO A CA 1
ATOM 596 C C . PRO A 1 72 ? 10.177 -6.091 -19.307 1.00 89.12 72 PRO A C 1
ATOM 598 O O . PRO A 1 72 ? 10.173 -6.727 -18.252 1.00 89.12 72 PRO A O 1
ATOM 601 N N . LYS A 1 73 ? 9.098 -5.428 -19.744 1.00 89.00 73 LYS A N 1
ATOM 602 C CA . LYS A 1 73 ? 7.870 -5.258 -18.942 1.00 89.00 73 LYS A CA 1
ATOM 603 C C . LYS A 1 73 ? 7.233 -6.589 -18.514 1.00 89.00 73 LYS A C 1
ATOM 605 O O . LYS A 1 73 ? 6.670 -6.673 -17.430 1.00 89.00 73 LYS A O 1
ATOM 610 N N . ILE A 1 74 ? 7.404 -7.637 -19.325 1.00 88.44 74 ILE A N 1
ATOM 611 C CA . ILE A 1 74 ? 6.963 -9.011 -19.031 1.00 88.44 74 ILE A CA 1
ATOM 612 C C . ILE A 1 74 ? 7.615 -9.607 -17.769 1.00 88.44 74 ILE A C 1
ATOM 614 O O . ILE A 1 74 ? 7.018 -10.449 -17.111 1.00 88.44 74 ILE A O 1
ATOM 618 N N . CYS A 1 75 ? 8.806 -9.142 -17.383 1.00 90.56 75 CYS A N 1
ATOM 619 C CA . CYS A 1 75 ? 9.507 -9.612 -16.186 1.00 90.56 75 CYS A CA 1
ATOM 620 C C . CYS A 1 75 ? 9.172 -8.791 -14.930 1.00 90.56 75 CYS A C 1
ATOM 622 O O . CYS A 1 75 ? 9.581 -9.162 -13.829 1.00 90.56 75 CYS A O 1
ATOM 624 N N . TRP A 1 76 ? 8.470 -7.659 -15.064 1.00 94.69 76 TRP A N 1
ATOM 625 C CA . TRP A 1 76 ? 8.286 -6.717 -13.956 1.00 94.69 76 TRP A CA 1
ATOM 626 C C . TRP A 1 76 ? 7.519 -7.339 -12.794 1.00 94.69 76 TRP A C 1
ATOM 628 O O . TRP A 1 76 ? 7.924 -7.164 -11.648 1.00 94.69 76 TRP A O 1
ATOM 638 N N . VAL A 1 77 ? 6.456 -8.102 -13.064 1.00 94.81 77 VAL A N 1
ATOM 639 C CA . VAL A 1 77 ? 5.682 -8.727 -11.984 1.00 94.81 77 VAL A CA 1
ATOM 640 C C . VAL A 1 77 ? 6.513 -9.758 -11.222 1.00 94.81 77 VAL A C 1
ATOM 642 O O . VAL A 1 77 ? 6.497 -9.758 -9.995 1.00 94.81 77 VAL A O 1
ATOM 645 N N . THR A 1 78 ? 7.312 -10.570 -11.916 1.00 93.19 78 THR A N 1
ATOM 646 C CA . THR A 1 78 ? 8.207 -11.551 -11.284 1.00 93.19 78 THR A CA 1
ATOM 647 C C . THR A 1 78 ? 9.176 -10.882 -10.308 1.00 93.19 78 THR A C 1
ATOM 649 O O . THR A 1 78 ? 9.305 -11.316 -9.163 1.00 93.19 78 THR A O 1
ATOM 652 N N . HIS A 1 79 ? 9.807 -9.779 -10.722 1.00 92.88 79 HIS A N 1
ATOM 653 C CA . HIS A 1 79 ? 10.700 -9.018 -9.846 1.00 92.88 79 HIS A CA 1
ATOM 654 C C . HIS A 1 79 ? 9.956 -8.325 -8.700 1.00 92.88 79 HIS A C 1
ATOM 656 O O . HIS A 1 79 ? 10.455 -8.287 -7.574 1.00 92.88 79 HIS A O 1
ATOM 662 N N . LEU A 1 80 ? 8.759 -7.802 -8.961 1.00 93.81 80 LEU A N 1
ATOM 663 C CA . LEU A 1 80 ? 7.924 -7.181 -7.941 1.00 93.81 80 LEU A CA 1
ATOM 664 C C . LEU A 1 80 ? 7.538 -8.198 -6.853 1.00 93.81 80 LEU A C 1
ATOM 666 O O . LEU A 1 80 ? 7.686 -7.911 -5.670 1.00 93.81 80 LEU A O 1
ATOM 670 N N . ILE A 1 81 ? 7.134 -9.413 -7.228 1.00 93.12 81 ILE A N 1
ATOM 671 C CA . ILE A 1 81 ? 6.739 -10.478 -6.292 1.00 93.12 81 ILE A CA 1
ATOM 672 C C . ILE A 1 81 ? 7.865 -10.815 -5.307 1.00 93.12 81 ILE A C 1
ATOM 674 O O . ILE A 1 81 ? 7.613 -10.950 -4.114 1.00 93.12 81 ILE A O 1
ATOM 678 N N . SER A 1 82 ? 9.114 -10.894 -5.767 1.00 91.94 82 SER A N 1
ATOM 679 C CA . SER A 1 82 ? 10.254 -11.235 -4.898 1.00 91.94 82 SER A CA 1
ATOM 680 C C . SER A 1 82 ? 10.613 -10.186 -3.838 1.00 91.94 82 SER A C 1
ATOM 682 O O . SER A 1 82 ? 11.326 -10.505 -2.884 1.00 91.94 82 SER A O 1
ATOM 684 N N . ILE A 1 83 ? 10.135 -8.947 -3.982 1.00 92.75 83 ILE A N 1
ATOM 685 C CA . ILE A 1 83 ? 10.360 -7.863 -3.010 1.00 92.75 83 ILE A CA 1
ATOM 686 C C . ILE A 1 83 ? 9.104 -7.515 -2.201 1.00 92.75 83 ILE A C 1
ATOM 688 O O . ILE A 1 83 ? 9.170 -6.647 -1.331 1.00 92.75 83 ILE A O 1
ATOM 692 N N . LEU A 1 84 ? 7.982 -8.196 -2.453 1.00 92.38 84 LEU A N 1
ATOM 693 C CA . LEU A 1 84 ? 6.734 -8.031 -1.713 1.00 92.38 84 LEU A CA 1
ATOM 694 C C . LEU A 1 84 ? 6.611 -9.052 -0.562 1.00 92.38 84 LEU A C 1
ATOM 696 O O . LEU A 1 84 ? 7.096 -10.182 -0.670 1.00 92.38 84 LEU A O 1
ATOM 700 N N . PRO A 1 85 ? 5.915 -8.704 0.536 1.00 89.75 85 PRO A N 1
ATOM 701 C CA . PRO A 1 85 ? 5.544 -9.652 1.580 1.00 89.75 85 PRO A CA 1
ATOM 702 C C . PRO A 1 85 ? 4.636 -10.767 1.062 1.00 89.75 85 PRO A C 1
ATOM 704 O O . PRO A 1 85 ? 3.800 -10.557 0.178 1.00 89.75 85 PRO A O 1
ATOM 707 N N . SER A 1 86 ? 4.732 -11.942 1.688 1.00 88.81 86 SER A N 1
ATOM 708 C CA . SER A 1 86 ? 3.946 -13.123 1.309 1.00 88.81 86 SER A CA 1
ATOM 709 C C . SER A 1 86 ? 2.432 -12.885 1.314 1.00 88.81 86 SER A C 1
ATOM 711 O O . SER A 1 86 ? 1.737 -13.410 0.444 1.00 88.81 86 SER A O 1
AT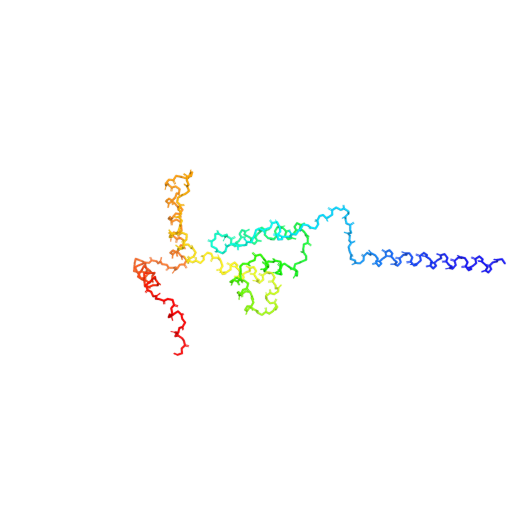OM 713 N N . GLU A 1 87 ? 1.910 -12.051 2.227 1.00 84.69 87 GLU A N 1
ATOM 714 C CA . GLU A 1 87 ? 0.478 -11.746 2.251 1.00 84.69 87 GLU A CA 1
ATOM 715 C C . GLU A 1 87 ? 0.005 -11.027 0.979 1.00 84.69 87 GLU A C 1
ATOM 717 O O . GLU A 1 87 ? -1.127 -11.227 0.546 1.00 84.69 87 GLU A O 1
ATOM 722 N N . ILE A 1 88 ? 0.877 -10.232 0.355 1.00 89.25 88 ILE A N 1
ATOM 723 C CA . ILE A 1 88 ? 0.569 -9.441 -0.839 1.00 89.25 88 ILE A CA 1
ATOM 724 C C . ILE A 1 88 ? 0.739 -10.278 -2.094 1.00 89.25 88 ILE A C 1
ATOM 726 O O . ILE A 1 88 ? -0.106 -10.232 -2.986 1.00 89.25 88 ILE A O 1
ATOM 730 N N . VAL A 1 89 ? 1.775 -11.116 -2.127 1.00 93.44 89 VAL A N 1
ATOM 731 C CA . VAL A 1 89 ? 1.943 -12.125 -3.179 1.00 93.44 89 VAL A CA 1
ATOM 732 C C . VAL A 1 89 ? 0.712 -13.034 -3.243 1.00 93.44 89 VAL A C 1
ATOM 734 O O . VAL A 1 89 ? 0.204 -13.315 -4.326 1.00 93.44 89 VAL A O 1
ATOM 737 N N . GLY A 1 90 ? 0.158 -13.410 -2.086 1.00 89.88 90 GLY A N 1
ATOM 738 C CA . GLY A 1 90 ? -1.080 -14.183 -2.001 1.00 89.88 90 GLY A CA 1
ATOM 739 C C . GLY A 1 90 ? -2.327 -13.472 -2.546 1.00 89.88 90 GLY A C 1
ATOM 740 O O . GLY A 1 90 ? -3.293 -14.154 -2.875 1.00 89.88 90 GLY A O 1
ATOM 741 N N . LEU A 1 91 ? -2.337 -12.136 -2.655 1.00 88.75 91 LEU A N 1
ATOM 742 C CA . LEU A 1 91 ? -3.419 -11.399 -3.322 1.00 88.75 91 LEU A CA 1
ATOM 743 C C . LEU A 1 91 ? -3.305 -11.512 -4.840 1.00 88.75 91 LEU A C 1
ATOM 745 O O . LEU A 1 91 ? -4.306 -11.763 -5.497 1.00 88.75 91 LEU A O 1
ATOM 749 N N . ILE A 1 92 ? -2.091 -11.373 -5.372 1.00 92.56 92 ILE A N 1
ATOM 750 C CA . ILE A 1 92 ? -1.816 -11.476 -6.811 1.00 92.56 92 ILE A CA 1
ATOM 751 C C . ILE A 1 92 ? -2.112 -12.898 -7.305 1.00 92.56 92 ILE A C 1
ATOM 753 O O . ILE A 1 92 ? -2.750 -13.075 -8.334 1.00 92.56 92 ILE A O 1
ATOM 757 N N . ALA A 1 93 ? -1.723 -13.916 -6.533 1.00 92.31 93 ALA A N 1
ATOM 758 C CA . ALA A 1 93 ? -1.900 -15.325 -6.893 1.00 92.31 93 ALA A CA 1
ATOM 759 C C . ALA A 1 93 ? -3.367 -15.801 -6.969 1.00 92.31 93 ALA A C 1
ATOM 761 O O . ALA A 1 93 ? -3.618 -16.921 -7.405 1.00 92.31 93 ALA A O 1
ATOM 762 N N . ARG A 1 94 ? -4.334 -14.999 -6.502 1.00 92.06 94 ARG A N 1
ATOM 763 C CA . ARG A 1 94 ? -5.774 -15.313 -6.591 1.00 92.06 94 ARG A CA 1
ATOM 764 C C . ARG A 1 94 ? -6.400 -14.867 -7.906 1.00 92.06 94 ARG A C 1
ATOM 766 O O . ARG A 1 94 ? -7.514 -15.284 -8.209 1.00 92.06 94 ARG A O 1
ATOM 773 N N . GLU A 1 95 ? -5.712 -14.003 -8.634 1.00 94.56 95 GLU A N 1
ATOM 774 C CA . GLU A 1 95 ? -6.172 -13.473 -9.907 1.00 94.56 95 GLU A CA 1
ATOM 775 C C . GLU A 1 95 ? -5.831 -14.464 -11.032 1.00 94.56 95 GLU A C 1
ATOM 777 O O . GLU A 1 95 ? -4.917 -15.283 -10.880 1.00 94.56 95 GLU A O 1
ATOM 782 N N . PRO A 1 96 ? -6.552 -14.430 -12.165 1.00 95.38 96 PRO A N 1
ATOM 783 C CA . PRO A 1 96 ? -6.242 -15.276 -13.314 1.00 95.38 96 PRO A CA 1
ATOM 784 C C . PRO A 1 96 ? -4.788 -15.104 -13.769 1.00 95.38 96 PRO A C 1
ATOM 786 O O . PRO A 1 96 ? -4.265 -13.996 -13.735 1.00 95.38 96 PRO A O 1
ATOM 789 N N . GLU A 1 97 ? -4.149 -16.166 -14.273 1.00 92.50 97 GLU A N 1
ATOM 790 C CA . GLU A 1 97 ? -2.729 -16.146 -14.685 1.00 92.50 97 GLU A CA 1
ATOM 791 C C . GLU A 1 97 ? -2.394 -14.975 -15.622 1.00 92.50 97 GLU A C 1
ATOM 793 O O . GLU A 1 97 ? -1.380 -14.300 -15.452 1.00 92.50 97 GLU A O 1
ATOM 798 N N . LYS A 1 98 ? -3.295 -14.685 -16.568 1.00 93.50 98 LYS A N 1
ATOM 799 C CA . LYS A 1 98 ? -3.171 -13.554 -17.491 1.00 93.50 98 LYS A CA 1
ATOM 800 C C . LYS A 1 98 ? -3.070 -12.209 -16.762 1.00 93.50 98 LYS A C 1
ATOM 802 O O . LYS A 1 98 ? -2.244 -11.381 -17.133 1.00 93.50 98 LYS A O 1
ATOM 807 N N . ASP A 1 99 ? -3.906 -12.003 -15.752 1.00 92.88 99 ASP A N 1
ATOM 808 C CA . ASP A 1 99 ? -3.998 -10.749 -15.006 1.00 92.88 99 ASP A CA 1
ATOM 809 C C . ASP A 1 99 ? -2.883 -10.658 -13.953 1.00 92.88 99 ASP A C 1
ATOM 811 O O . ASP A 1 99 ? -2.269 -9.608 -13.773 1.00 92.88 99 ASP A O 1
ATOM 815 N N . ALA A 1 100 ? -2.544 -11.784 -13.320 1.00 92.94 100 ALA A N 1
ATOM 816 C CA . ALA A 1 100 ? -1.426 -11.907 -12.394 1.00 92.94 100 ALA A CA 1
ATOM 817 C C . ALA A 1 100 ? -0.062 -11.696 -13.074 1.00 92.94 100 ALA A C 1
ATOM 819 O O . ALA A 1 100 ? 0.886 -11.314 -12.398 1.00 92.94 100 ALA A O 1
ATOM 820 N N . ALA A 1 101 ? 0.053 -11.916 -14.387 1.00 92.50 101 ALA A N 1
ATOM 821 C CA . ALA A 1 101 ? 1.255 -11.619 -15.167 1.00 92.50 101 ALA A CA 1
ATOM 822 C C . ALA A 1 101 ? 1.291 -10.180 -15.726 1.00 92.50 101 ALA A C 1
ATOM 824 O O . ALA A 1 101 ? 2.354 -9.713 -16.146 1.00 92.50 101 ALA A O 1
ATOM 825 N N . ASP A 1 102 ? 0.167 -9.454 -15.731 1.00 95.31 102 ASP A N 1
ATOM 826 C CA . ASP A 1 102 ? 0.090 -8.080 -16.234 1.00 95.31 102 ASP A CA 1
ATOM 827 C C . ASP A 1 102 ? 0.434 -7.063 -15.138 1.00 95.31 102 ASP A C 1
ATOM 829 O O . ASP A 1 102 ? -0.316 -6.833 -14.187 1.00 95.31 102 ASP A O 1
ATOM 833 N N . TYR A 1 103 ? 1.566 -6.378 -15.309 1.00 96.44 103 TYR A N 1
ATOM 834 C CA . TYR A 1 103 ? 2.007 -5.339 -14.384 1.00 96.44 103 TYR A CA 1
ATOM 835 C C . TYR A 1 103 ? 0.983 -4.213 -14.194 1.00 96.44 103 TYR A C 1
ATOM 837 O O . TYR A 1 103 ? 0.828 -3.726 -13.077 1.00 96.44 103 TYR A O 1
ATOM 845 N N . GLU A 1 104 ? 0.281 -3.772 -15.242 1.00 94.69 104 GLU A N 1
ATOM 846 C CA . GLU A 1 104 ? -0.682 -2.670 -15.103 1.00 94.69 104 GLU A CA 1
ATOM 847 C C . GLU A 1 104 ? -1.908 -3.097 -14.295 1.00 94.69 104 GLU A C 1
ATOM 849 O O . GLU A 1 104 ? -2.432 -2.315 -13.495 1.00 94.69 104 GLU A O 1
ATOM 854 N N . PHE A 1 105 ? -2.343 -4.345 -14.468 1.00 95.56 105 PHE A N 1
ATOM 855 C CA . PHE A 1 105 ? -3.388 -4.934 -13.646 1.00 95.56 105 PHE A CA 1
ATOM 856 C C . PHE A 1 105 ? -2.929 -5.062 -12.190 1.00 95.56 105 PHE A C 1
ATOM 858 O O . PHE A 1 105 ? -3.584 -4.529 -11.293 1.00 95.56 105 PHE A O 1
ATOM 865 N N . VAL A 1 106 ? -1.764 -5.673 -11.949 1.00 94.94 106 VAL A N 1
ATOM 866 C CA . VAL A 1 106 ? -1.199 -5.849 -10.602 1.00 94.94 106 VAL A CA 1
ATOM 867 C C . VAL A 1 106 ? -0.984 -4.504 -9.911 1.00 94.94 106 VAL A C 1
ATOM 869 O O . VAL A 1 106 ? -1.358 -4.342 -8.753 1.00 94.94 106 VAL A O 1
ATOM 872 N N . LYS A 1 107 ? -0.464 -3.495 -10.613 1.00 92.88 107 LYS A N 1
ATOM 873 C CA . LYS A 1 107 ? -0.328 -2.128 -10.097 1.00 92.88 107 LYS A CA 1
ATOM 874 C C . LYS A 1 107 ? -1.674 -1.569 -9.653 1.00 92.88 107 LYS A C 1
ATOM 876 O O . LYS A 1 107 ? -1.770 -1.044 -8.548 1.00 92.88 107 LYS A O 1
ATOM 881 N N . LYS A 1 108 ? -2.717 -1.678 -10.481 1.00 89.81 108 LYS A N 1
ATOM 882 C CA . LYS A 1 108 ? -4.067 -1.218 -10.118 1.00 89.81 108 LYS A CA 1
ATOM 883 C C . LYS A 1 108 ? -4.613 -1.978 -8.917 1.00 89.81 108 LYS A C 1
ATOM 885 O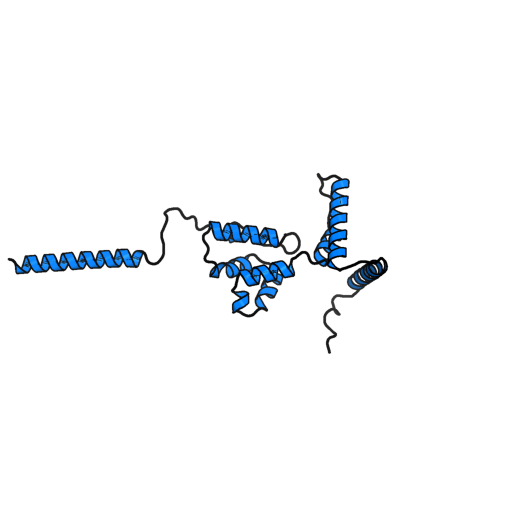 O . LYS A 1 108 ? -5.128 -1.333 -8.010 1.00 89.81 108 LYS A O 1
ATOM 890 N N . LEU A 1 109 ? -4.456 -3.298 -8.881 1.00 91.81 109 LEU A N 1
ATOM 891 C CA . LEU A 1 109 ? -4.868 -4.146 -7.765 1.00 91.81 109 LEU A CA 1
ATOM 892 C C . LEU A 1 109 ? -4.178 -3.720 -6.465 1.00 91.81 109 LEU A C 1
ATOM 894 O O . LEU A 1 109 ? -4.845 -3.491 -5.460 1.00 91.81 109 LEU A O 1
ATOM 898 N N . LEU A 1 110 ? -2.852 -3.568 -6.485 1.00 89.31 110 LEU A N 1
ATOM 899 C CA . LEU A 1 110 ? -2.071 -3.136 -5.329 1.00 89.31 110 LEU A CA 1
ATOM 900 C C . LEU A 1 110 ? -2.476 -1.730 -4.898 1.00 89.31 110 LEU A C 1
ATOM 902 O O . LEU A 1 110 ? -2.799 -1.528 -3.734 1.00 89.31 110 LEU A O 1
ATOM 906 N N . LEU A 1 111 ? -2.560 -0.778 -5.828 1.00 84.69 111 LEU A N 1
ATOM 907 C CA . LEU A 1 111 ? -3.032 0.571 -5.529 1.00 84.69 111 LEU A CA 1
ATOM 908 C C . LEU A 1 111 ? -4.461 0.566 -4.985 1.00 84.69 111 LEU A C 1
ATOM 910 O O . LEU A 1 111 ? -4.738 1.335 -4.088 1.00 84.69 111 LEU A O 1
ATOM 914 N N . GLN A 1 112 ? -5.378 -0.278 -5.453 1.00 82.75 112 GLN A N 1
ATOM 915 C CA . GLN A 1 112 ? -6.727 -0.378 -4.881 1.00 82.75 112 GLN A CA 1
ATOM 916 C C . GLN A 1 112 ? -6.721 -0.990 -3.479 1.00 82.75 112 GLN A C 1
ATOM 918 O O . GLN A 1 112 ? -7.453 -0.532 -2.608 1.00 82.75 112 GLN A O 1
ATOM 923 N N . ARG A 1 113 ? -5.896 -2.013 -3.247 1.00 81.38 113 ARG A N 1
ATOM 924 C CA . ARG A 1 113 ? -5.786 -2.697 -1.951 1.00 81.38 113 ARG A CA 1
ATOM 925 C C . ARG A 1 113 ? -5.120 -1.840 -0.883 1.00 81.38 113 ARG A C 1
ATOM 927 O O . ARG A 1 113 ? -5.471 -1.953 0.288 1.00 81.38 113 ARG A O 1
ATOM 934 N N . PHE A 1 114 ? -4.169 -1.012 -1.292 1.00 75.25 114 PHE A N 1
ATOM 935 C CA . PHE A 1 114 ? -3.346 -0.189 -0.415 1.00 75.25 114 PHE A CA 1
ATOM 936 C C . PHE A 1 114 ? -3.639 1.308 -0.507 1.00 75.25 114 PHE A C 1
ATOM 938 O O . PHE A 1 114 ? -3.079 2.054 0.294 1.00 75.25 114 PHE A O 1
ATOM 945 N N . LYS A 1 115 ? -4.515 1.758 -1.423 1.00 63.41 115 LYS A N 1
ATOM 946 C CA . LYS A 1 115 ? -5.159 3.078 -1.356 1.00 63.41 115 LYS A CA 1
ATOM 947 C C . LYS A 1 115 ? -5.730 3.168 0.038 1.00 63.41 115 LYS A C 1
ATOM 949 O O . LYS A 1 115 ? -6.637 2.406 0.358 1.00 63.41 115 LYS A O 1
ATOM 954 N N . LEU A 1 116 ? -5.059 3.989 0.840 1.00 61.19 116 LEU A N 1
ATOM 955 C CA . LEU A 1 116 ? -5.053 3.994 2.292 1.00 61.19 116 LEU A CA 1
ATOM 956 C C . LEU A 1 116 ? -6.400 3.547 2.834 1.00 61.19 116 LEU A C 1
ATOM 958 O O . LEU A 1 116 ? -7.338 4.334 2.935 1.00 61.19 116 LEU A O 1
ATOM 962 N N . SER A 1 117 ? -6.503 2.240 3.110 1.00 67.44 117 SER A N 1
ATOM 963 C CA . SER A 1 117 ? -7.745 1.732 3.661 1.00 67.44 117 SER A CA 1
ATOM 964 C C . SER A 1 117 ? -7.976 2.503 4.956 1.00 67.44 117 SER A C 1
ATOM 966 O O . SER A 1 117 ? -7.002 2.834 5.645 1.00 67.44 117 SER A O 1
ATOM 968 N N . PRO A 1 118 ? -9.225 2.760 5.332 1.00 72.38 118 PRO A N 1
ATOM 969 C CA . PRO A 1 118 ? -9.498 3.470 6.573 1.00 72.38 118 PRO A CA 1
ATOM 970 C C . PRO A 1 118 ? -8.804 2.793 7.769 1.00 72.38 118 PRO A C 1
ATOM 972 O O . PRO A 1 118 ? -8.312 3.438 8.687 1.00 72.38 118 PRO A O 1
ATOM 975 N N . GLU A 1 119 ? -8.622 1.473 7.691 1.00 76.88 119 GLU A N 1
ATOM 976 C CA . GLU A 1 119 ? -7.856 0.679 8.648 1.00 76.88 119 GLU A CA 1
ATOM 977 C C . GLU A 1 119 ? -6.365 1.064 8.757 1.00 76.88 119 GLU A C 1
ATOM 979 O O . GLU A 1 119 ? -5.793 0.988 9.843 1.00 76.88 119 GLU A O 1
ATOM 984 N N . LYS A 1 120 ? -5.711 1.499 7.677 1.00 78.00 120 LYS A N 1
ATOM 985 C CA . LYS A 1 120 ? -4.314 1.960 7.710 1.00 78.00 120 LYS A CA 1
ATOM 986 C C . LYS A 1 120 ? -4.198 3.302 8.430 1.00 78.00 120 LYS A C 1
ATOM 988 O O . LYS A 1 120 ? -3.334 3.444 9.293 1.00 78.00 120 LYS A O 1
ATOM 993 N N . PHE A 1 121 ? -5.098 4.239 8.140 1.00 81.94 121 PHE A N 1
ATOM 994 C CA . PHE A 1 121 ? -5.183 5.505 8.865 1.00 81.94 121 PHE A CA 1
ATOM 995 C C . PHE A 1 121 ? -5.529 5.298 10.342 1.00 81.94 121 PHE A C 1
ATOM 997 O O . PHE A 1 121 ? -4.880 5.893 11.199 1.00 81.94 121 PHE A O 1
ATOM 1004 N N . ARG A 1 122 ? -6.424 4.353 10.669 1.00 86.94 122 ARG A N 1
ATOM 1005 C CA . ARG A 1 122 ? -6.673 3.919 12.054 1.00 86.94 122 ARG A CA 1
ATOM 1006 C C . ARG A 1 122 ? -5.401 3.434 12.743 1.00 86.94 122 ARG A C 1
ATOM 1008 O O . ARG A 1 122 ? -5.143 3.773 13.895 1.00 86.94 122 ARG A O 1
ATOM 1015 N N . GLN A 1 123 ? -4.600 2.614 12.063 1.00 82.56 123 GL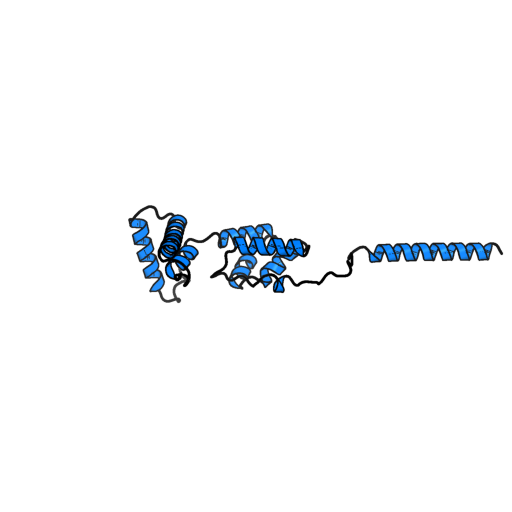N A N 1
ATOM 1016 C CA . GLN A 1 123 ? -3.355 2.098 12.631 1.00 82.56 123 GLN A CA 1
ATOM 1017 C C . GLN A 1 123 ? -2.317 3.196 12.847 1.00 82.56 123 GLN A C 1
ATOM 1019 O O . GLN A 1 123 ? -1.663 3.172 13.888 1.00 82.56 123 GLN A O 1
ATOM 1024 N N . LEU A 1 124 ? -2.186 4.142 11.912 1.00 84.19 124 LEU A N 1
ATOM 1025 C CA . LEU A 1 124 ? -1.338 5.321 12.084 1.00 84.19 124 LEU A CA 1
ATOM 1026 C C . LEU A 1 124 ? -1.837 6.157 13.265 1.00 84.19 124 LEU A C 1
ATOM 1028 O O . LEU A 1 124 ? -1.079 6.388 14.194 1.00 84.19 124 LEU A O 1
ATOM 1032 N N . PHE A 1 125 ? -3.128 6.473 13.329 1.00 89.06 125 PHE A N 1
ATOM 1033 C CA . PHE A 1 125 ? -3.727 7.194 14.454 1.00 89.06 125 PHE A CA 1
ATOM 1034 C C . PHE A 1 125 ? -3.431 6.545 15.822 1.00 89.06 125 PHE A C 1
ATOM 1036 O O . PHE A 1 125 ? -3.111 7.242 16.779 1.00 89.06 125 PHE A O 1
ATOM 1043 N N . VAL A 1 126 ? -3.493 5.211 15.923 1.00 87.62 126 VAL A N 1
ATOM 1044 C CA . VAL A 1 126 ? -3.274 4.483 17.190 1.00 87.62 126 VAL A CA 1
ATOM 1045 C C . VAL A 1 126 ? -1.794 4.294 17.538 1.00 87.62 126 VAL A C 1
ATOM 1047 O O . VAL A 1 126 ? -1.444 4.286 18.716 1.00 87.62 126 VAL A O 1
ATOM 1050 N N . LYS A 1 127 ? -0.933 4.044 16.545 1.00 86.50 127 LYS A N 1
ATOM 1051 C CA . LYS A 1 127 ? 0.461 3.620 16.771 1.00 86.50 127 LYS A CA 1
ATOM 1052 C C . LYS A 1 127 ? 1.483 4.730 16.565 1.00 86.50 127 LYS A C 1
ATOM 1054 O O . LYS A 1 127 ? 2.639 4.524 16.932 1.00 86.50 127 LYS A O 1
ATOM 1059 N N . HIS A 1 128 ? 1.098 5.846 15.947 1.00 88.62 128 HIS A N 1
ATOM 1060 C CA . HIS A 1 128 ? 2.016 6.936 15.637 1.00 88.62 128 HIS A CA 1
ATOM 1061 C C . HIS A 1 128 ? 2.593 7.535 16.915 1.00 88.62 128 HIS A C 1
ATOM 1063 O O . HIS A 1 128 ? 1.892 7.752 17.904 1.00 88.62 128 HIS A O 1
ATOM 1069 N N . GLN A 1 129 ? 3.896 7.780 16.887 1.00 87.94 129 GLN A N 1
ATOM 1070 C CA . GLN A 1 129 ? 4.641 8.346 18.001 1.00 87.94 129 GLN A CA 1
ATOM 1071 C C . GLN A 1 129 ? 5.231 9.676 17.569 1.00 87.94 129 GLN A C 1
ATOM 1073 O O . GLN A 1 129 ? 5.611 9.857 16.414 1.00 87.94 129 GLN A O 1
ATOM 1078 N N . LYS A 1 130 ? 5.318 10.610 18.515 1.00 91.44 130 LYS A N 1
ATOM 1079 C CA . LYS A 1 130 ? 5.904 11.917 18.253 1.00 91.44 130 LYS A CA 1
ATOM 1080 C C . LYS A 1 130 ? 7.365 11.746 17.832 1.00 91.44 130 LYS A C 1
ATOM 1082 O O . LYS A 1 130 ? 8.161 11.178 18.580 1.00 91.44 130 LYS A O 1
ATOM 1087 N N . ASN A 1 131 ? 7.726 12.333 16.693 1.00 84.75 131 ASN A N 1
ATOM 1088 C CA . ASN A 1 131 ? 9.119 12.434 16.272 1.00 84.75 131 ASN A CA 1
ATOM 1089 C C . ASN A 1 131 ? 9.951 13.170 17.343 1.00 84.75 131 ASN A C 1
ATOM 1091 O O . ASN A 1 131 ? 9.512 14.228 17.817 1.00 84.75 131 ASN A O 1
ATOM 1095 N N . PRO A 1 132 ? 11.137 12.660 17.731 1.00 82.44 132 PRO A N 1
ATOM 1096 C CA . PRO A 1 132 ? 11.979 13.291 18.751 1.00 82.44 132 PRO A CA 1
ATOM 1097 C C . PRO A 1 132 ? 12.274 14.760 18.431 1.00 82.44 132 PRO A C 1
ATOM 1099 O O . PRO A 1 132 ? 12.100 15.619 19.295 1.00 82.44 132 PRO A O 1
ATOM 1102 N N . ASP A 1 133 ? 12.566 15.037 17.160 1.00 89.19 133 ASP A N 1
ATOM 1103 C CA . ASP A 1 133 ? 12.942 16.360 16.649 1.00 89.19 133 ASP A CA 1
ATOM 1104 C C . ASP A 1 133 ? 11.742 17.230 16.226 1.00 89.19 133 ASP A C 1
ATOM 1106 O O . ASP A 1 133 ? 11.898 18.413 15.933 1.00 89.19 133 ASP A O 1
ATOM 1110 N N . GLY A 1 134 ? 10.531 16.661 16.185 1.00 85.44 134 GLY A N 1
ATOM 1111 C CA . GLY A 1 134 ? 9.313 17.364 15.766 1.00 85.44 134 GLY A 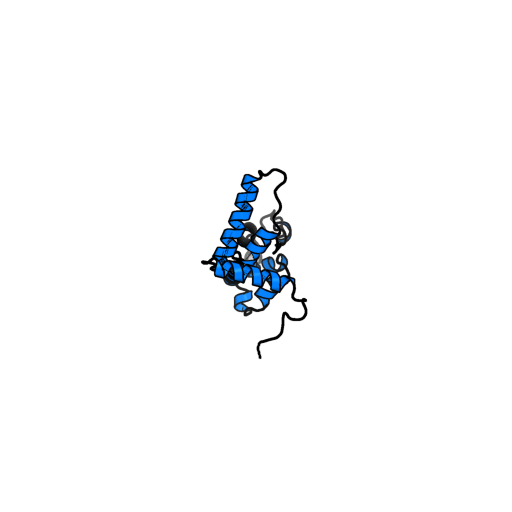CA 1
ATOM 1112 C C . GLY A 1 134 ? 8.659 18.164 16.894 1.00 85.44 134 GLY A C 1
ATOM 1113 O O . GLY A 1 134 ? 8.838 17.865 18.081 1.00 85.44 134 GLY A O 1
ATOM 1114 N N . THR A 1 135 ? 7.837 19.159 16.552 1.00 92.94 135 THR A N 1
ATOM 1115 C CA . THR A 1 135 ? 7.059 19.894 17.560 1.00 92.94 135 THR A CA 1
ATOM 1116 C C . THR A 1 135 ? 5.789 19.135 17.953 1.00 92.94 135 THR A C 1
ATOM 1118 O O . THR A 1 135 ? 5.281 18.287 17.220 1.00 92.94 135 THR A O 1
ATOM 1121 N N . TRP A 1 136 ? 5.225 19.452 19.123 1.00 92.44 136 TRP A N 1
ATOM 1122 C CA . TRP A 1 136 ? 3.902 18.943 19.513 1.00 92.44 136 TRP A CA 1
ATOM 1123 C C . TRP A 1 136 ? 2.789 19.389 18.563 1.00 92.44 136 TRP A C 1
ATOM 1125 O O . TRP A 1 136 ? 1.794 18.685 18.407 1.00 92.44 136 TRP A O 1
ATOM 1135 N N . LYS A 1 137 ? 2.965 20.550 17.926 1.00 92.50 137 LYS A N 1
ATOM 1136 C CA . LYS A 1 137 ? 2.009 21.097 16.970 1.00 92.50 137 LYS A CA 1
ATOM 1137 C C . LYS A 1 137 ? 1.970 20.245 15.701 1.00 92.50 137 LYS A C 1
ATOM 1139 O O . LYS A 1 137 ? 0.885 19.894 15.251 1.00 92.50 137 LYS A O 1
ATOM 1144 N N . ASP A 1 138 ? 3.135 19.857 15.189 1.00 81.06 138 ASP A N 1
ATOM 1145 C CA . ASP A 1 138 ? 3.245 18.988 14.013 1.00 81.06 138 ASP A CA 1
ATOM 1146 C C . ASP A 1 138 ? 2.653 17.610 14.307 1.00 81.06 138 ASP A C 1
ATOM 1148 O O . ASP A 1 138 ? 1.803 17.131 13.563 1.00 81.06 138 ASP A O 1
ATOM 1152 N N . PHE A 1 139 ? 2.987 17.035 15.467 1.00 89.75 139 PHE A N 1
ATOM 1153 C CA . PHE A 1 139 ? 2.417 15.758 15.898 1.00 89.75 139 PHE A CA 1
ATOM 1154 C C . PHE A 1 139 ? 0.888 15.804 16.020 1.00 89.75 139 PHE A C 1
ATOM 1156 O O . PHE A 1 139 ? 0.204 14.877 15.590 1.00 89.75 139 PHE A O 1
ATOM 1163 N N . TYR A 1 140 ? 0.327 16.890 16.562 1.00 93.12 140 TYR A N 1
ATOM 1164 C CA . TYR A 1 140 ? -1.123 17.078 16.603 1.00 93.12 140 TYR A CA 1
ATOM 1165 C C . TYR A 1 140 ? -1.735 17.095 15.197 1.00 93.12 140 TYR A C 1
ATOM 1167 O O . TYR A 1 140 ? -2.744 16.427 14.975 1.00 93.12 140 TYR A O 1
ATOM 1175 N N . TYR A 1 141 ? -1.139 17.826 14.249 1.00 89.62 141 TYR A N 1
ATOM 1176 C CA . TYR A 1 141 ? -1.643 17.873 12.875 1.00 89.62 141 TYR A CA 1
ATOM 1177 C C . TYR A 1 141 ? -1.561 16.515 12.181 1.00 89.62 141 TYR A C 1
ATOM 1179 O O . TYR A 1 141 ? -2.515 16.131 11.512 1.00 89.62 141 TYR A O 1
ATOM 1187 N N . GLU A 1 142 ? -0.475 15.770 12.376 1.00 83.06 142 GLU A N 1
ATOM 1188 C CA . GLU A 1 142 ? -0.313 14.417 11.836 1.00 83.06 142 GLU A CA 1
ATOM 1189 C C . GLU A 1 142 ? -1.397 13.471 12.371 1.00 83.06 142 GLU A C 1
ATOM 1191 O O . GLU A 1 142 ? -2.117 12.844 11.594 1.00 83.06 142 GLU A O 1
ATOM 1196 N N . ILE A 1 143 ? -1.579 13.423 13.696 1.00 91.81 143 ILE A N 1
ATOM 1197 C CA . ILE A 1 143 ? -2.607 12.596 14.346 1.00 91.81 143 ILE A CA 1
ATOM 1198 C C . ILE A 1 143 ? -4.012 13.002 13.893 1.00 91.81 143 ILE A C 1
ATOM 1200 O O . ILE A 1 143 ? -4.844 12.138 13.608 1.00 91.81 143 ILE A O 1
ATOM 1204 N N . ARG A 1 144 ? -4.281 14.308 13.802 1.00 92.44 144 ARG A N 1
ATOM 1205 C CA . ARG A 1 144 ? -5.564 14.830 13.330 1.00 92.44 144 ARG A CA 1
ATOM 1206 C C . ARG A 1 144 ? -5.834 14.412 11.888 1.00 92.44 144 ARG A C 1
ATOM 1208 O O . ARG A 1 144 ? -6.914 13.903 11.620 1.00 92.44 144 ARG A O 1
ATOM 1215 N N . ASN A 1 145 ? -4.852 14.563 11.005 1.00 86.94 145 ASN A N 1
ATOM 1216 C CA . ASN A 1 145 ? -4.961 14.168 9.606 1.00 86.94 145 ASN A CA 1
ATOM 1217 C C . ASN A 1 145 ? -5.232 12.663 9.472 1.00 86.94 145 ASN A C 1
ATOM 1219 O O . ASN A 1 145 ? -6.130 12.260 8.745 1.00 86.94 145 ASN A O 1
ATOM 1223 N N . PHE A 1 146 ? -4.530 11.816 10.233 1.00 86.88 146 PHE A N 1
ATOM 1224 C CA . PHE A 1 146 ? -4.816 10.377 10.238 1.00 86.88 146 PHE A CA 1
ATOM 1225 C C . PHE A 1 146 ? -6.231 10.057 10.729 1.00 86.88 146 PHE A C 1
ATOM 1227 O O . PHE A 1 146 ? -6.864 9.148 10.204 1.00 86.88 146 PHE A O 1
ATOM 1234 N N . CYS A 1 147 ? -6.741 10.788 11.721 1.00 90.62 147 CYS A N 1
ATOM 1235 C CA . CYS A 1 147 ? -8.114 10.621 12.190 1.00 90.62 147 CYS A CA 1
ATOM 1236 C C . CYS A 1 147 ? -9.132 11.031 11.114 1.00 90.62 147 CYS A C 1
ATOM 1238 O O . CYS A 1 147 ? -10.031 10.258 10.801 1.00 90.62 147 CYS A O 1
ATOM 1240 N N . GLU A 1 148 ? -8.971 12.212 10.515 1.00 89.50 148 GLU A N 1
ATOM 1241 C CA . GLU A 1 148 ? -9.879 12.735 9.487 1.00 89.50 148 GLU A CA 1
ATOM 1242 C C . GLU A 1 148 ? -9.921 11.812 8.265 1.00 89.50 148 GLU A C 1
ATOM 1244 O O . GLU A 1 148 ? -10.997 11.402 7.838 1.00 89.50 148 GLU A O 1
ATOM 1249 N N . GLU A 1 149 ? -8.764 11.376 7.772 1.00 83.56 149 GLU A N 1
ATOM 1250 C CA . GLU A 1 149 ? -8.685 10.445 6.647 1.00 83.56 149 GLU A CA 1
ATOM 1251 C C . GLU A 1 149 ? -9.247 9.048 6.978 1.00 83.56 149 GLU A C 1
ATOM 1253 O O . GLU A 1 149 ? -9.853 8.396 6.123 1.00 83.56 149 GLU A O 1
ATOM 1258 N N . TRP A 1 150 ? -9.112 8.583 8.229 1.00 89.25 150 TRP A N 1
ATOM 1259 C CA . TRP A 1 150 ? -9.759 7.348 8.685 1.00 89.25 150 TRP A CA 1
ATOM 1260 C C . TRP A 1 150 ? -11.287 7.468 8.647 1.00 89.25 150 TRP A C 1
ATOM 1262 O O . TRP A 1 150 ? -11.957 6.588 8.102 1.00 89.25 150 TRP A O 1
ATOM 1272 N N . LEU A 1 151 ? -11.840 8.541 9.213 1.00 91.31 151 LEU A N 1
ATOM 1273 C CA . LEU A 1 151 ? -13.286 8.759 9.274 1.00 91.31 151 LEU A CA 1
ATOM 1274 C C . LEU A 1 151 ? -13.881 8.970 7.877 1.00 91.31 151 LEU A C 1
ATOM 1276 O O . LEU A 1 151 ? -14.875 8.326 7.540 1.00 91.31 151 LEU A O 1
ATOM 1280 N N . ASN A 1 152 ? -13.224 9.780 7.044 1.00 85.06 152 ASN A N 1
ATOM 1281 C CA . ASN A 1 152 ? -13.627 10.030 5.660 1.00 85.06 152 ASN A CA 1
ATOM 1282 C C . ASN A 1 152 ? -13.641 8.737 4.841 1.00 85.06 152 ASN A C 1
ATOM 1284 O O . ASN A 1 152 ? -14.578 8.480 4.090 1.00 85.06 152 ASN A O 1
ATOM 1288 N N . GLY A 1 153 ? -12.628 7.885 5.008 1.00 82.00 153 GLY A N 1
ATOM 1289 C CA . GLY A 1 153 ? -12.558 6.620 4.287 1.00 82.00 153 GLY A CA 1
ATOM 1290 C C . GLY A 1 153 ? -13.638 5.600 4.692 1.00 82.00 153 GLY A C 1
ATOM 1291 O O . GLY A 1 153 ? -13.900 4.669 3.930 1.00 82.00 153 GLY A O 1
ATOM 1292 N N . LEU A 1 154 ? -14.247 5.744 5.874 1.00 85.00 154 LEU A N 1
ATOM 1293 C CA . LEU A 1 154 ? -15.389 4.939 6.335 1.00 85.00 154 LEU A CA 1
ATOM 1294 C C . LEU A 1 154 ? -16.748 5.606 6.075 1.00 85.00 154 LEU A C 1
ATOM 1296 O O . LEU A 1 154 ? -17.760 5.031 6.464 1.00 85.00 154 LEU A O 1
ATOM 1300 N N . ASP A 1 155 ? -16.764 6.781 5.439 1.00 86.56 155 ASP A N 1
ATOM 1301 C CA . ASP A 1 155 ? -17.965 7.597 5.224 1.00 86.56 155 ASP A CA 1
ATOM 1302 C C . ASP A 1 155 ? -18.721 7.911 6.534 1.00 86.56 155 ASP A C 1
ATOM 1304 O O . ASP A 1 155 ? -19.946 7.873 6.607 1.00 86.56 155 ASP A O 1
ATOM 1308 N N . ILE A 1 156 ? -17.977 8.194 7.610 1.00 91.25 156 ILE A N 1
ATOM 1309 C CA . ILE A 1 156 ? -18.543 8.579 8.911 1.00 91.25 156 ILE A CA 1
ATOM 1310 C C . ILE A 1 156 ? -18.981 10.041 8.834 1.00 91.25 156 ILE A C 1
ATOM 1312 O O . ILE A 1 156 ? -18.137 10.938 8.822 1.00 91.25 156 ILE A O 1
ATOM 1316 N N . GLN A 1 157 ? -20.290 10.290 8.813 1.00 91.19 157 GLN A N 1
ATOM 1317 C CA . GLN A 1 157 ? -20.832 11.645 8.654 1.00 91.19 157 GLN A CA 1
ATOM 1318 C C . GLN A 1 157 ? -21.494 12.186 9.922 1.00 91.19 157 GLN A C 1
ATOM 1320 O O . GLN A 1 157 ? -21.585 13.402 10.101 1.00 91.19 157 GLN A O 1
ATOM 1325 N N . THR A 1 158 ? -21.945 11.310 10.822 1.00 95.25 158 THR A N 1
ATOM 1326 C CA . THR A 1 158 ? -22.670 11.706 12.032 1.00 95.25 158 THR A CA 1
ATOM 1327 C C . THR A 1 158 ? -21.951 11.300 13.317 1.00 95.25 158 THR A C 1
ATOM 1329 O O . THR A 1 158 ? -21.086 10.424 13.354 1.00 95.25 158 THR A O 1
ATOM 1332 N N . PHE A 1 159 ? -22.336 11.941 14.424 1.00 94.06 159 PHE A N 1
ATOM 1333 C CA . PHE A 1 159 ? -21.857 11.549 15.750 1.00 94.06 159 PHE A CA 1
ATOM 1334 C C . PHE A 1 159 ? -22.319 10.135 16.147 1.00 94.06 159 PHE A C 1
ATOM 1336 O O . PHE A 1 159 ? -21.616 9.454 16.892 1.00 94.06 159 PHE A O 1
ATOM 1343 N N . GLU A 1 160 ? -23.473 9.679 15.647 1.00 95.12 160 GLU A N 1
ATOM 1344 C CA . GLU A 1 160 ? -23.939 8.302 15.853 1.00 95.12 160 GLU A CA 1
ATOM 1345 C C . GLU A 1 160 ? -23.022 7.296 15.150 1.00 95.12 160 GLU A C 1
ATOM 1347 O O . GLU A 1 160 ? -22.527 6.379 15.804 1.00 95.12 160 GLU A O 1
ATOM 1352 N N . ASP A 1 161 ? -22.670 7.540 13.884 1.00 93.88 161 ASP A N 1
ATOM 1353 C CA . ASP A 1 161 ? -21.743 6.688 13.123 1.00 93.88 161 ASP A CA 1
ATOM 1354 C C . ASP A 1 161 ? -20.383 6.563 13.828 1.00 93.88 161 ASP A C 1
ATOM 1356 O O . ASP A 1 161 ? -19.788 5.484 13.904 1.00 93.88 161 ASP A O 1
ATOM 1360 N N . LEU A 1 162 ? -19.895 7.666 14.409 1.00 95.62 162 LEU A N 1
ATOM 1361 C CA . LEU A 1 162 ? -18.663 7.670 15.192 1.00 95.62 162 LEU A CA 1
ATOM 1362 C C . LEU A 1 162 ? -18.788 6.818 16.466 1.00 95.62 162 LEU A C 1
ATOM 1364 O O . LEU A 1 162 ? -17.859 6.076 16.799 1.00 95.62 162 LEU A O 1
ATOM 1368 N N . LYS A 1 163 ? -19.910 6.904 17.192 1.00 95.06 163 LYS A N 1
ATOM 1369 C CA . LYS A 1 163 ? -20.148 6.069 18.381 1.00 95.06 163 LYS A CA 1
ATOM 1370 C C . LYS A 1 163 ? -20.179 4.588 18.014 1.00 95.06 163 LYS A C 1
ATOM 1372 O O . LYS A 1 163 ? -19.496 3.797 18.669 1.00 95.06 163 LYS A O 1
ATOM 1377 N N . ASP A 1 164 ? -20.891 4.225 16.953 1.00 94.00 164 ASP A N 1
ATOM 1378 C CA . ASP A 1 164 ? -20.978 2.845 16.470 1.00 94.00 164 ASP A CA 1
ATOM 1379 C C . ASP A 1 164 ? -19.616 2.311 16.015 1.00 94.00 164 ASP A C 1
ATOM 1381 O O . ASP A 1 164 ? -19.249 1.169 16.324 1.00 94.00 164 ASP A O 1
ATOM 1385 N N . LEU A 1 165 ? -18.809 3.152 15.364 1.00 93.19 165 LEU A N 1
ATOM 1386 C CA . LEU A 1 165 ? -17.431 2.832 15.003 1.00 93.19 165 LEU A CA 1
ATOM 1387 C C . LEU A 1 165 ? -16.573 2.543 16.241 1.00 93.19 165 LEU A C 1
ATOM 1389 O O . LEU A 1 165 ? -15.874 1.525 16.282 1.00 93.19 165 LEU A O 1
ATOM 1393 N N . LEU A 1 166 ? -16.630 3.402 17.263 1.00 93.06 166 LEU A N 1
ATOM 1394 C CA . LEU A 1 166 ? -15.872 3.227 18.504 1.00 93.06 166 LEU A CA 1
ATOM 1395 C C . LEU A 1 166 ? -16.285 1.948 19.245 1.00 93.06 166 LEU A C 1
ATOM 1397 O O . LEU A 1 166 ? -15.418 1.196 19.698 1.00 93.06 166 LEU A O 1
ATOM 1401 N N . ILE A 1 167 ? -17.589 1.666 19.335 1.00 92.69 167 ILE A N 1
ATOM 1402 C CA . ILE A 1 167 ? -18.116 0.434 19.939 1.00 92.69 167 ILE A CA 1
ATOM 1403 C C . ILE A 1 167 ? -17.613 -0.787 19.161 1.00 92.69 167 ILE A C 1
ATOM 1405 O O . ILE A 1 167 ? -17.066 -1.720 19.755 1.00 92.69 167 ILE A O 1
ATOM 1409 N N . THR A 1 168 ? -17.713 -0.757 17.831 1.00 88.38 168 THR A N 1
ATOM 1410 C CA . THR A 1 168 ? -17.252 -1.836 16.950 1.00 88.38 168 THR A CA 1
ATOM 1411 C C . THR A 1 168 ? -15.749 -2.089 17.094 1.00 88.38 168 THR A C 1
ATOM 1413 O O . THR 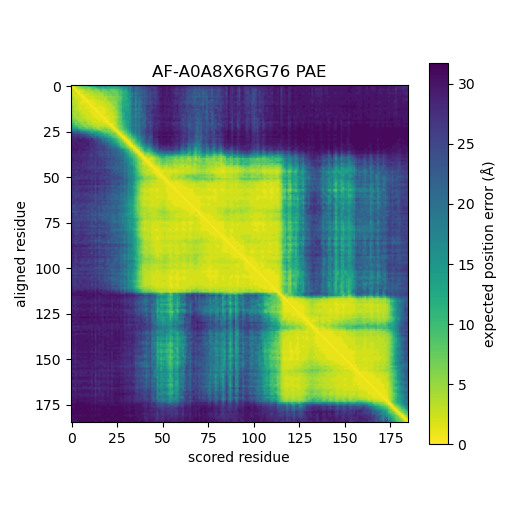A 1 168 ? -15.318 -3.245 17.163 1.00 88.38 168 THR A O 1
ATOM 1416 N N . ASP A 1 169 ? -14.930 -1.038 17.179 1.00 86.38 169 ASP A N 1
ATOM 1417 C CA . ASP A 1 169 ? -13.481 -1.152 17.383 1.00 86.38 169 ASP A CA 1
ATOM 1418 C C . ASP A 1 169 ? -13.146 -1.796 18.740 1.00 86.38 169 ASP A C 1
ATOM 1420 O O . ASP A 1 169 ? -12.280 -2.672 18.826 1.00 86.38 169 ASP A O 1
ATOM 1424 N N . GLN A 1 170 ? -13.876 -1.435 19.800 1.00 88.62 170 GLN A N 1
ATOM 1425 C CA . GLN A 1 170 ? -13.716 -2.038 21.126 1.00 88.62 170 GLN A CA 1
ATOM 1426 C C . GLN A 1 170 ? -14.159 -3.502 21.167 1.00 88.62 170 GLN A C 1
ATOM 1428 O O . GLN A 1 170 ? -13.472 -4.333 21.765 1.00 88.62 170 GLN A O 1
ATOM 1433 N N . MET A 1 171 ? -15.264 -3.850 20.502 1.00 87.44 171 MET A N 1
ATOM 1434 C CA . MET A 1 171 ? -15.708 -5.240 20.384 1.00 87.44 171 MET A CA 1
ATOM 1435 C C . MET A 1 171 ? -14.655 -6.088 19.668 1.00 87.44 171 MET A C 1
ATOM 1437 O O . MET A 1 171 ? -14.266 -7.138 20.177 1.00 87.44 171 MET A O 1
ATOM 1441 N N . LYS A 1 172 ? -14.106 -5.605 18.546 1.00 79.94 172 LYS A N 1
ATOM 1442 C CA . LYS A 1 172 ? -13.056 -6.303 17.784 1.00 79.94 172 LYS A CA 1
ATOM 1443 C C . LYS A 1 172 ? -11.802 -6.606 18.612 1.00 79.94 172 LYS A C 1
ATOM 1445 O O . LYS A 1 172 ? -11.192 -7.648 18.399 1.00 79.94 172 LYS A O 1
ATOM 1450 N N . LYS A 1 173 ? -11.430 -5.744 19.567 1.00 80.25 173 LYS A N 1
ATOM 1451 C CA . LYS A 1 173 ? -10.287 -5.974 20.479 1.00 80.25 173 LYS A CA 1
ATOM 1452 C C . LYS A 1 173 ? -10.555 -7.055 21.529 1.00 80.25 173 LYS A C 1
ATOM 1454 O O . LYS A 1 173 ? -9.613 -7.677 22.006 1.00 80.25 173 LYS A O 1
ATOM 1459 N N . LYS A 1 174 ? -11.821 -7.259 21.903 1.00 82.00 174 LYS A N 1
ATOM 1460 C CA . LYS A 1 174 ? -12.242 -8.187 22.965 1.00 82.00 174 LYS A CA 1
ATOM 1461 C C . LYS A 1 174 ? -12.678 -9.562 22.447 1.00 82.00 174 LYS A C 1
ATOM 1463 O O . LYS A 1 174 ? -12.845 -10.473 23.251 1.00 82.00 174 LYS A O 1
ATOM 1468 N N . VAL A 1 175 ? -12.851 -9.735 21.134 1.00 71.31 175 VAL A N 1
ATOM 1469 C CA . VAL A 1 175 ? -13.171 -11.037 20.528 1.00 71.31 175 VAL A CA 1
ATOM 1470 C C . VAL A 1 175 ? -11.891 -11.883 20.395 1.00 71.31 175 VAL A C 1
ATOM 1472 O O . VAL A 1 175 ? -10.956 -11.465 19.709 1.00 71.31 175 VAL A O 1
ATOM 1475 N N . PRO A 1 176 ? -11.827 -13.091 20.992 1.00 54.34 176 PRO A N 1
ATOM 1476 C CA . PRO A 1 176 ? -10.714 -14.017 20.793 1.00 54.34 176 PRO A CA 1
ATOM 1477 C C . PRO A 1 176 ? -10.575 -14.413 19.317 1.00 54.34 176 PRO A C 1
ATOM 1479 O O . PRO A 1 176 ? -11.567 -14.659 18.630 1.00 54.34 176 PRO A O 1
ATOM 1482 N N . THR A 1 177 ? -9.341 -14.561 18.832 1.00 53.91 177 THR A N 1
ATOM 1483 C CA . THR A 1 177 ? -8.985 -14.845 17.423 1.00 53.91 177 THR A CA 1
ATOM 1484 C C . THR A 1 177 ? -9.650 -16.086 16.797 1.00 53.91 177 THR A C 1
ATOM 1486 O O . THR A 1 177 ? -9.609 -16.242 15.578 1.00 53.91 177 THR A O 1
ATOM 1489 N N . LYS A 1 178 ? -10.313 -16.946 17.583 1.00 46.44 178 LYS A N 1
ATOM 1490 C CA . LYS A 1 178 ? -10.941 -18.203 17.138 1.00 46.44 178 LYS A CA 1
ATOM 1491 C C . LYS A 1 178 ? -12.324 -18.085 16.475 1.00 46.44 178 LYS A C 1
ATOM 1493 O O . LYS A 1 178 ? -12.828 -19.104 16.023 1.00 46.44 178 LYS A O 1
ATOM 1498 N N . VAL A 1 179 ? -12.937 -16.901 16.362 1.00 51.16 179 VAL A N 1
ATOM 1499 C CA . VAL A 1 179 ? -14.314 -16.766 15.807 1.00 51.16 179 VAL A CA 1
ATOM 1500 C C . VAL A 1 179 ? -14.382 -15.912 14.529 1.00 51.16 179 VAL A C 1
ATOM 1502 O O . VAL A 1 179 ? -15.454 -15.536 14.073 1.00 51.16 179 VAL A O 1
ATOM 1505 N N . ARG A 1 180 ? -13.245 -15.598 13.892 1.00 47.38 180 ARG A N 1
ATOM 1506 C CA . ARG A 1 180 ? -13.226 -14.716 12.705 1.00 47.38 180 ARG A CA 1
ATOM 1507 C C . ARG A 1 180 ? -13.583 -15.415 11.377 1.00 47.38 180 ARG A C 1
ATOM 1509 O O . ARG A 1 180 ? -13.754 -14.735 10.373 1.00 47.38 180 ARG A O 1
ATOM 1516 N N . HIS A 1 181 ? -13.751 -16.739 11.376 1.00 40.34 181 HIS A N 1
ATOM 1517 C CA . HIS A 1 181 ? -14.240 -17.511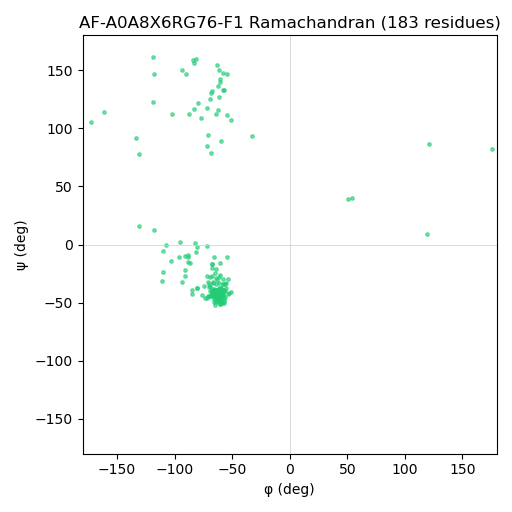 10.227 1.00 40.34 181 HIS A CA 1
ATOM 1518 C C . HIS A 1 181 ? -15.361 -18.450 10.669 1.00 40.34 181 HIS A C 1
ATOM 1520 O O . HIS A 1 181 ? -15.125 -19.629 10.901 1.00 40.34 181 HIS A O 1
ATOM 1526 N N . ASN A 1 182 ? -16.564 -17.916 10.853 1.00 34.56 182 ASN A N 1
ATOM 1527 C CA . ASN A 1 182 ? -17.794 -18.652 10.571 1.00 34.56 182 ASN A CA 1
ATOM 1528 C C . ASN A 1 182 ? -18.984 -17.709 10.699 1.00 34.56 182 ASN A C 1
ATOM 1530 O O . ASN A 1 182 ? -19.370 -17.350 11.810 1.00 34.56 182 ASN A O 1
ATOM 1534 N N . LYS A 1 183 ? -19.530 -17.317 9.543 1.00 34.59 183 LYS A N 1
ATOM 1535 C CA . LYS A 1 183 ? -20.967 -17.317 9.223 1.00 34.59 183 LYS A CA 1
ATOM 1536 C C . LYS A 1 183 ? -21.178 -16.701 7.835 1.00 34.59 183 LYS A C 1
ATOM 1538 O O . LYS A 1 183 ? -21.484 -15.524 7.698 1.00 34.59 183 LYS A O 1
ATOM 1543 N N . GLN A 1 184 ? -20.991 -17.535 6.818 1.00 37.09 184 GLN A N 1
ATOM 1544 C CA . GLN A 1 184 ? -21.837 -17.544 5.626 1.00 37.09 184 GLN A CA 1
ATOM 1545 C C . GLN A 1 184 ? -22.177 -19.011 5.360 1.00 37.09 184 GLN A C 1
ATOM 1547 O O . GLN A 1 184 ? -21.391 -19.743 4.766 1.00 37.09 184 GLN A O 1
ATOM 1552 N N . ALA A 1 185 ? -23.300 -19.426 5.933 1.00 34.50 185 ALA A N 1
ATOM 1553 C CA . ALA A 1 185 ? -24.181 -20.501 5.497 1.00 34.50 185 ALA A CA 1
ATOM 1554 C C . ALA A 1 185 ? -25.517 -20.260 6.207 1.00 34.50 185 ALA A C 1
ATOM 1556 O O . ALA A 1 185 ? -25.468 -20.003 7.436 1.00 34.50 185 ALA A O 1
#

Secondary structure (DSSP, 8-state):
-HHHHHHHHHHHHHHHHHHHHHHHHTTSS----TT-----HHHHSPPP-TTT--HHHHHHHHHHHHHHTT--GGGHHHHHHHHS-HHHHHHHTTS-HHHHT-HHHHHHHHHHHHS--HHHHHHHHHH----TTS-HHHHHHHHHHHHHHHHHHTT--SHHHHHHHHHHHHHHHHS-GGGSS----

Solvent-accessible surface area (backbone atoms only — not comparable to full-atom values): 11084 Å² total; per-residue (Å²): 115,68,69,61,55,48,52,54,50,54,51,50,51,50,51,52,51,50,53,53,46,54,62,49,70,64,60,77,78,67,88,76,61,91,80,74,75,83,72,55,65,79,79,77,44,79,65,56,44,92,87,80,54,56,64,68,62,49,51,53,52,49,53,51,51,40,56,76,69,66,56,61,68,79,51,46,35,65,59,49,48,76,37,44,46,69,76,57,45,58,57,45,72,72,45,57,70,74,48,48,49,31,48,71,52,46,50,50,51,50,48,63,70,54,50,73,41,29,67,53,25,45,48,45,46,73,66,66,71,75,54,90,91,53,55,73,68,56,44,49,52,54,43,49,50,25,46,52,53,18,37,57,61,66,68,53,84,48,76,64,52,49,52,54,49,54,52,50,55,53,50,62,74,70,53,68,88,89,62,84,85,77,86,91,127

Nearest PDB structures (foldseek):
  7r1z-assembly1_A  TM=4.982E-01  e=1.109E-01  Rattus norvegicus

Sequence (185 aa):
MELAERKRRDEMDFELQKKRIELKEGNENEVKVPGQIKIDLHKLIPKFDSKSDDISLFLISFERQAKILNLPKICWVTHLISILPSEIVGLIAREPEKDAADYEFVKKLLLQRFKLSPEKFRQLFVKHQKNPDGTWKDFYYEIRNFCEEWLNGLDIQTFEDLKDLLITDQMKKKVPTKVRHNKQA

Mean predicted aligned error: 17.02 Å

Foldseek 3Di:
DVVVVVVVVVVVVVVVVVVVVVVVVVPPDDPPPPDPPPDDLPVVAAADDLQPDQLVVSVVSLVVVCVVNVPDQQCSLVSNLVRYDPVLVVQLVVDPPVLSSHPVSSSVVSCVVPVPQLVSLVCCLVPPDDDPPDDPVVVVVSNVVSVVSSCVNVVPDDPVSVVVVVVVVVVVVVDPPVPPDDDDD